Protein AF-A0A183BRP3-F1 (afdb_monomer_lite)

pLDDT: mean 73.92, std 17.87, range [32.41, 95.12]

Organism: Globodera pallida (NCBI:txid36090)

Secondary structure (DSSP, 8-state):
--GGGSHHHHHHHHHHH-TT--EEEEESSGGGPEEEEE-HHHHHHH-HHHHHHHHHHH-HHHHHHSS--THHHHHTTS-HHHHHHHHT-S---SSSHHHHHHHHHHHHHHHHHHTT----HHHHHHHHGGGGGGS-GGGS-HHHIIIIIGGG--S-HHHHHHHHHHHH-GGG--TTTS---S--SPP----HHHHHHHHHHHHH--

Foldseek 3Di:
DPPCVDPVNVVVCCQVVLVPFPDWAFDDDDPPTDIHGDHLVVCLVVDVVSVVVVCVLVCLVVVLVDDDDPVLVVVLPDALVVLQVQLQALDDPGSDLLSVVSSLLSSQCSVCVVVVHHSALVSSLVRNPPSVQSRALLRDDVVCCVVPVVVRNNDDPLQSVQSVCCVVPVPPRPCVRRNHSHDNDHRPPPPPSPVVVVVCCVPPVD

Radius of gyration: 21.31 Å; chains: 1; bounding box: 61×45×55 Å

Sequence (206 aa):
MSKSDSLGGRMKRLLGSGDGADVHFSVGEGDEKEILPAHKLILGTASDVFKAMFRETEQCVHRILQGSLPWRKAFLQIDQKLLCEILDRDQLFVCGEIAIWNAALCWADEKCRQNGEAPSAENRRAMLGMALFKIRFPLMPQKDFSETIVPSGVLTNDQMMSVYLFHSHPNRALPKLYPMQFPTQRRAEAEIEARYQDYMFAHIFS

Structure (mmCIF, N/CA/C/O backbone):
data_AF-A0A183BRP3-F1
#
_entry.id   AF-A0A183BRP3-F1
#
loop_
_atom_site.group_PDB
_atom_site.id
_atom_site.type_symbol
_atom_site.label_atom_id
_atom_site.label_alt_id
_atom_site.label_comp_id
_atom_site.label_asym_id
_atom_site.label_entity_id
_atom_site.label_seq_id
_atom_site.pdbx_PDB_ins_code
_atom_site.Cartn_x
_atom_site.Cartn_y
_atom_site.Cartn_z
_atom_site.occupancy
_atom_site.B_iso_or_equiv
_atom_site.auth_seq_id
_atom_site.auth_comp_id
_atom_site.auth_asym_id
_atom_site.auth_atom_id
_atom_site.pdbx_PDB_model_num
ATOM 1 N N . MET A 1 1 ? -37.399 29.931 21.197 1.00 48.03 1 MET A N 1
ATOM 2 C CA . MET A 1 1 ? -36.667 28.795 20.591 1.00 48.03 1 MET A CA 1
ATOM 3 C C . MET A 1 1 ? -36.568 27.692 21.626 1.00 48.03 1 MET A C 1
ATOM 5 O O . MET A 1 1 ? -36.178 27.978 22.753 1.00 48.03 1 MET A O 1
ATOM 9 N N . SER A 1 2 ? -36.998 26.476 21.293 1.00 52.78 2 SER A N 1
ATOM 10 C CA . SER A 1 2 ? -36.931 25.345 22.223 1.00 52.78 2 SER A CA 1
ATOM 11 C C . SER A 1 2 ? -35.459 25.021 22.536 1.00 52.78 2 SER A C 1
ATOM 13 O O . SER A 1 2 ? -34.600 25.156 21.663 1.00 52.78 2 SER A O 1
ATOM 15 N N . LYS A 1 3 ? -35.123 24.599 23.768 1.00 51.22 3 LYS A N 1
ATOM 16 C CA . LYS A 1 3 ? -33.735 24.210 24.128 1.00 51.22 3 LYS A CA 1
ATOM 17 C C . LYS A 1 3 ? -33.166 23.134 23.183 1.00 51.22 3 LYS A C 1
ATOM 19 O O . LYS A 1 3 ? -31.950 23.067 23.004 1.00 51.22 3 LYS A O 1
ATOM 24 N N . SER A 1 4 ? -34.037 22.354 22.538 1.00 55.41 4 SER A N 1
ATOM 25 C CA . SER A 1 4 ? -33.718 21.328 21.539 1.00 55.41 4 SER A CA 1
ATOM 26 C C . SER A 1 4 ? -33.194 21.852 20.199 1.00 55.41 4 SER A C 1
ATOM 28 O O . SER A 1 4 ? -32.578 21.063 19.481 1.00 55.41 4 SER A O 1
ATOM 30 N N . ASP A 1 5 ? -33.379 23.134 19.872 1.00 63.59 5 ASP A N 1
ATOM 31 C CA . ASP A 1 5 ? -32.887 23.723 18.616 1.00 63.59 5 ASP A CA 1
ATOM 32 C C . ASP A 1 5 ? -31.507 24.367 18.750 1.00 63.59 5 ASP A C 1
ATOM 34 O O . ASP A 1 5 ? -30.865 24.650 17.738 1.00 63.59 5 ASP A O 1
ATOM 38 N N . SER A 1 6 ? -31.037 24.569 19.985 1.00 81.69 6 SER A N 1
ATOM 39 C CA . SER A 1 6 ? -29.714 25.128 20.261 1.00 81.69 6 SER A CA 1
ATOM 40 C C . SER A 1 6 ? -28.596 24.179 19.822 1.00 81.69 6 SER A C 1
ATOM 42 O O . SER A 1 6 ? -28.736 22.956 19.904 1.00 81.69 6 SER A O 1
ATOM 44 N N . LEU A 1 7 ? -27.455 24.738 19.405 1.00 74.88 7 LEU A N 1
ATOM 45 C CA . LEU A 1 7 ? -26.269 23.954 19.047 1.00 74.88 7 LEU A CA 1
ATOM 46 C C . LEU A 1 7 ? -25.842 23.025 20.194 1.00 74.88 7 LEU A C 1
ATOM 48 O O . LEU A 1 7 ? -25.559 21.858 19.955 1.00 74.88 7 LEU A O 1
ATOM 52 N N . GLY A 1 8 ? -25.889 23.505 21.442 1.00 75.56 8 GLY A N 1
ATOM 53 C CA . GLY A 1 8 ? -25.598 22.689 22.625 1.00 75.56 8 GLY A CA 1
ATOM 54 C C . GLY A 1 8 ? -26.582 21.529 22.816 1.00 75.56 8 GLY A C 1
ATOM 55 O O . GLY A 1 8 ? -26.172 20.417 23.137 1.00 75.56 8 GLY A O 1
ATOM 56 N N . GLY A 1 9 ? -27.874 21.748 22.548 1.00 75.44 9 GLY A N 1
ATOM 57 C CA . GLY A 1 9 ? -28.890 20.691 22.581 1.00 75.44 9 GLY A CA 1
ATOM 58 C C . GLY A 1 9 ? -28.688 19.634 21.491 1.00 75.44 9 GLY A C 1
ATOM 59 O O . GLY A 1 9 ? -28.865 18.443 21.747 1.00 75.44 9 GLY A O 1
ATOM 60 N N . ARG A 1 10 ? -28.265 20.055 20.292 1.00 79.12 10 ARG A N 1
ATOM 61 C CA . ARG A 1 10 ? -27.908 19.146 19.190 1.00 79.12 10 ARG A CA 1
ATOM 62 C C . ARG A 1 10 ? -26.626 18.369 19.496 1.00 79.12 10 ARG A C 1
ATOM 64 O O . ARG A 1 10 ? -26.614 17.159 19.308 1.00 79.12 10 ARG A O 1
ATOM 71 N N . MET A 1 11 ? -25.608 19.032 20.046 1.00 74.25 11 MET A N 1
ATOM 72 C CA . MET A 1 11 ? -24.342 18.410 20.444 1.00 74.25 11 MET A CA 1
ATOM 73 C C . MET A 1 11 ? -24.550 17.344 21.524 1.00 74.25 11 MET A C 1
ATOM 75 O O . MET A 1 11 ? -24.036 16.239 21.409 1.00 74.25 11 MET A O 1
ATOM 79 N N . LYS A 1 12 ? -25.384 17.623 22.533 1.00 78.75 12 LYS A N 1
ATOM 80 C CA . LYS A 1 12 ? -25.719 16.640 23.573 1.00 78.75 12 LYS A CA 1
ATOM 81 C C . LYS A 1 12 ? -26.421 15.400 23.007 1.00 78.75 12 LYS A C 1
ATOM 83 O O . LYS A 1 12 ? -26.153 14.296 23.467 1.00 78.75 12 LYS A O 1
ATOM 88 N N . ARG A 1 13 ? -27.303 15.564 22.011 1.00 79.81 13 ARG A N 1
ATOM 89 C CA . ARG A 1 13 ? -27.925 14.423 21.317 1.00 79.81 13 ARG A CA 1
ATOM 90 C C . ARG A 1 13 ? -26.908 13.624 20.509 1.00 79.81 13 ARG A C 1
ATOM 92 O O . ARG A 1 13 ? -26.940 12.404 20.572 1.00 79.81 13 ARG A O 1
ATOM 99 N N . LEU A 1 14 ? -26.018 14.298 19.788 1.00 75.94 14 LEU A N 1
ATOM 100 C CA . LEU A 1 14 ? -24.979 13.651 18.987 1.00 75.94 14 LEU A CA 1
ATOM 101 C C . LEU A 1 14 ? -24.033 12.818 19.872 1.00 75.94 14 LEU A C 1
ATOM 103 O O . LEU A 1 14 ? -23.807 11.650 19.583 1.00 75.94 14 LEU A O 1
ATOM 107 N N . LEU A 1 15 ? -23.596 13.366 21.011 1.00 75.88 15 LEU A N 1
ATOM 108 C CA . LEU A 1 15 ? -22.755 12.648 21.978 1.00 75.88 15 LEU A CA 1
ATOM 109 C C . LEU A 1 15 ? -23.488 11.495 22.683 1.00 75.88 15 LEU A C 1
ATOM 111 O O . LEU A 1 15 ? -22.882 10.469 22.954 1.00 75.88 15 LEU A O 1
ATOM 115 N N . GLY A 1 16 ? -24.781 11.646 22.987 1.00 73.94 16 GLY A N 1
ATOM 116 C CA . GLY A 1 16 ? -25.552 10.616 23.695 1.00 73.94 16 GLY A CA 1
ATOM 117 C C . GLY A 1 16 ? -26.126 9.505 22.809 1.00 73.94 16 GLY A C 1
ATOM 118 O O . GLY A 1 16 ? -26.464 8.447 23.322 1.00 73.94 16 GLY A O 1
ATOM 119 N N . SER A 1 17 ? -26.279 9.742 21.503 1.00 79.31 17 SER A N 1
ATOM 120 C CA . SER A 1 17 ? -26.816 8.748 20.555 1.00 79.31 17 SER A CA 1
ATOM 121 C C . SER A 1 17 ? -25.736 7.925 19.857 1.00 79.31 17 SER A C 1
ATOM 123 O O . SER A 1 17 ? -26.053 6.873 19.312 1.00 79.31 17 SER A O 1
ATOM 125 N N . GLY A 1 18 ? -24.486 8.403 19.845 1.00 74.25 18 GLY A N 1
ATOM 126 C CA . GLY A 1 18 ? -23.393 7.775 19.099 1.00 74.25 18 GLY A CA 1
ATOM 127 C C . GLY A 1 18 ? -23.503 7.933 17.577 1.00 74.25 18 GLY A C 1
ATOM 128 O O . GLY A 1 18 ? -22.705 7.354 16.846 1.00 74.25 18 GLY A O 1
ATOM 129 N N . ASP A 1 19 ? -24.463 8.716 17.076 1.00 77.00 19 ASP A N 1
ATOM 130 C CA . ASP A 1 19 ? -24.655 8.916 15.640 1.00 77.00 19 ASP A CA 1
ATOM 131 C C . ASP A 1 19 ? -23.446 9.643 15.023 1.00 77.00 19 ASP A C 1
ATOM 133 O O . ASP A 1 19 ? -23.006 10.687 15.515 1.00 77.00 19 ASP A O 1
ATOM 137 N N . GLY A 1 20 ? -22.868 9.060 13.971 1.00 72.19 20 GLY A N 1
ATOM 138 C CA . GLY A 1 20 ? -21.631 9.534 13.342 1.00 72.19 20 GLY A CA 1
ATOM 139 C C . GLY A 1 20 ? -20.346 9.317 14.155 1.00 72.19 20 GLY A C 1
ATOM 140 O O . GLY A 1 20 ? -19.336 9.941 13.828 1.00 72.19 20 GLY A O 1
ATOM 141 N N . ALA A 1 21 ? -20.366 8.483 15.203 1.00 79.56 21 ALA A N 1
ATOM 142 C CA . ALA A 1 21 ? -19.164 8.124 15.955 1.00 79.56 21 ALA A CA 1
ATOM 143 C C . ALA A 1 21 ? -18.158 7.365 15.072 1.00 79.56 21 ALA A C 1
ATOM 145 O O . ALA A 1 21 ? -18.505 6.427 14.355 1.00 79.56 21 ALA A O 1
ATOM 146 N N . ASP A 1 22 ? -16.896 7.773 15.140 1.00 75.50 22 ASP A N 1
ATOM 147 C CA . ASP A 1 22 ? -15.772 7.243 14.359 1.00 75.50 22 ASP A CA 1
ATOM 148 C C . ASP A 1 22 ? -14.674 6.628 15.252 1.00 75.50 22 ASP A C 1
ATOM 150 O O . ASP A 1 22 ? -13.627 6.194 14.757 1.00 75.50 22 ASP A O 1
ATOM 154 N N . VAL A 1 23 ? -14.918 6.579 16.567 1.00 74.75 23 VAL A N 1
ATOM 155 C CA . VAL A 1 23 ? -14.095 5.915 17.586 1.00 74.75 23 VAL A CA 1
ATOM 156 C C . VAL A 1 23 ? -14.980 5.379 18.718 1.00 74.75 23 VAL A C 1
ATOM 158 O O . VAL A 1 23 ? -16.018 5.963 19.029 1.00 74.75 23 VAL A O 1
ATOM 161 N N . HIS A 1 24 ? -14.574 4.266 19.331 1.00 79.69 24 HIS A N 1
ATOM 162 C CA . HIS A 1 24 ? -15.267 3.645 20.460 1.00 79.69 24 HIS A CA 1
ATOM 163 C C . HIS A 1 24 ? -14.258 3.352 21.571 1.00 79.69 24 HIS A C 1
ATOM 165 O O . HIS A 1 24 ? -13.210 2.773 21.312 1.00 79.69 24 HIS A O 1
ATOM 171 N N . PHE A 1 25 ? -14.554 3.748 22.805 1.00 76.06 25 PHE A N 1
ATOM 172 C CA . PHE A 1 25 ? -13.709 3.434 23.956 1.00 76.06 25 PHE A CA 1
ATOM 173 C C . PHE A 1 25 ? -14.280 2.238 24.697 1.00 76.06 25 PHE A C 1
ATOM 175 O O . PHE A 1 25 ? -15.463 2.233 25.015 1.00 76.06 25 PHE A O 1
ATOM 182 N N . SER A 1 26 ? -13.441 1.254 24.999 1.00 75.00 26 SER A N 1
ATOM 183 C CA . SER A 1 26 ? -13.800 0.192 25.937 1.00 75.00 26 SER A CA 1
ATOM 184 C C . SER A 1 26 ? -13.398 0.646 27.336 1.00 75.00 26 SER A C 1
ATOM 186 O O . SER A 1 26 ? -12.242 1.000 27.557 1.00 75.00 26 SER A O 1
ATOM 188 N N . VAL A 1 27 ? -14.344 0.688 28.265 1.00 75.31 27 VAL A N 1
ATOM 189 C CA . VAL A 1 27 ? -14.141 1.166 29.636 1.00 75.31 27 VAL A CA 1
ATOM 190 C C . VAL A 1 27 ? -14.554 0.070 30.606 1.00 75.31 27 VAL A C 1
ATOM 192 O O . VAL A 1 27 ? -15.648 -0.465 30.488 1.00 75.31 27 VAL A O 1
ATOM 195 N N . GLY A 1 28 ? -13.688 -0.260 31.561 1.00 75.69 28 GLY A N 1
ATOM 196 C CA . GLY A 1 28 ? -13.901 -1.361 32.505 1.00 75.69 28 GLY A CA 1
ATOM 197 C C . GLY A 1 28 ? -13.005 -2.567 32.218 1.00 75.69 28 GLY A C 1
ATOM 198 O O . GLY A 1 28 ? -12.260 -2.601 31.236 1.00 75.69 28 GLY A O 1
ATOM 199 N N . GLU A 1 29 ? -13.061 -3.563 33.098 1.00 73.75 29 GLU A N 1
ATOM 200 C CA . GLU A 1 29 ? -12.190 -4.740 33.065 1.00 73.75 29 GLU A CA 1
ATOM 201 C C . GLU A 1 29 ? -13.021 -6.033 33.088 1.00 73.75 29 GLU A C 1
ATOM 203 O O . GLU A 1 29 ? -14.108 -6.082 33.660 1.00 73.75 29 GLU A O 1
ATOM 208 N N . GLY A 1 30 ? -12.524 -7.087 32.432 1.00 72.06 30 GLY A N 1
ATOM 209 C CA . GLY A 1 30 ? -13.220 -8.375 32.352 1.00 72.06 30 GLY A CA 1
ATOM 210 C C . GLY A 1 30 ? -14.598 -8.285 31.684 1.00 72.06 30 GLY A C 1
ATOM 211 O O . GLY A 1 30 ? -14.739 -7.686 30.617 1.00 72.06 30 GLY A O 1
ATOM 212 N N . ASP A 1 31 ? -15.599 -8.895 32.319 1.00 75.00 31 ASP A N 1
ATOM 213 C CA . ASP A 1 31 ? -16.979 -8.970 31.821 1.00 75.00 31 ASP A CA 1
ATOM 214 C C . ASP A 1 31 ? -17.777 -7.663 32.029 1.00 75.00 31 ASP A C 1
ATOM 216 O O . ASP A 1 31 ? -18.895 -7.541 31.533 1.00 75.00 31 ASP A O 1
ATOM 220 N N . GLU A 1 32 ? -17.210 -6.663 32.718 1.00 78.69 32 GLU A N 1
ATOM 221 C CA . GLU A 1 32 ? -17.839 -5.354 32.978 1.00 78.69 32 GLU A CA 1
ATOM 222 C C . GLU A 1 32 ? -17.421 -4.269 31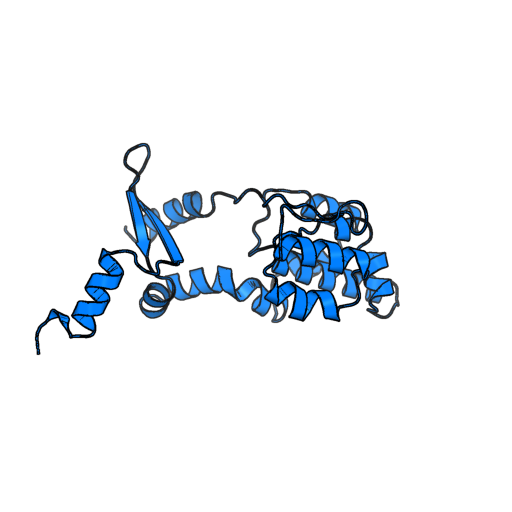.966 1.00 78.69 32 GLU A C 1
ATOM 224 O O . GLU A 1 32 ? -17.576 -3.074 32.217 1.00 78.69 32 GLU A O 1
ATOM 229 N N . LYS A 1 33 ? -16.878 -4.660 30.806 1.00 74.00 33 LYS A N 1
ATOM 230 C CA . LYS A 1 33 ? -16.489 -3.712 29.753 1.00 74.00 33 LYS A CA 1
ATOM 231 C C . LYS A 1 33 ? -17.704 -3.048 29.101 1.00 74.00 33 LYS A C 1
ATOM 233 O O . LYS A 1 33 ? -18.524 -3.704 28.462 1.00 74.00 33 LYS A O 1
ATOM 238 N N . GLU A 1 34 ? -17.755 -1.725 29.177 1.00 81.88 34 GLU A N 1
ATOM 239 C CA . GLU A 1 34 ? -18.704 -0.866 28.474 1.00 81.88 34 GLU A CA 1
ATOM 240 C C . GLU A 1 34 ? -18.052 -0.243 27.231 1.00 81.88 34 GLU A C 1
ATOM 242 O O . GLU A 1 34 ? -16.897 0.178 27.267 1.00 81.88 34 GLU A O 1
ATOM 247 N N . ILE A 1 35 ? -18.793 -0.161 26.121 1.00 76.50 35 ILE A N 1
ATOM 248 C CA . ILE A 1 35 ? -18.334 0.493 24.890 1.00 76.50 35 ILE A CA 1
ATOM 249 C C . ILE A 1 35 ? -18.974 1.877 24.785 1.00 76.50 35 ILE A C 1
ATOM 251 O O . ILE A 1 35 ? -20.189 2.003 24.635 1.00 76.50 35 ILE A O 1
ATOM 255 N N . LEU A 1 36 ? -18.144 2.916 24.798 1.00 79.62 36 LEU A N 1
ATOM 256 C CA . LEU A 1 36 ? -18.554 4.310 24.697 1.00 79.62 36 LEU A CA 1
ATOM 257 C C . LEU A 1 36 ? -18.260 4.858 23.291 1.00 79.62 36 LEU A C 1
ATOM 259 O O . LEU A 1 36 ? -17.088 5.052 22.949 1.00 79.62 36 LEU A O 1
ATOM 263 N N . PRO A 1 37 ? -19.282 5.132 22.461 1.00 78.44 37 PRO A N 1
ATOM 264 C CA . PRO A 1 37 ? -19.088 5.765 21.161 1.00 78.44 37 PRO A CA 1
ATOM 265 C C . PRO A 1 37 ? -18.680 7.235 21.323 1.00 78.44 37 PRO A C 1
ATOM 267 O O . PRO A 1 37 ? -19.212 7.953 22.172 1.00 78.44 37 PRO A O 1
ATOM 270 N N . ALA A 1 38 ? -17.753 7.708 20.488 1.00 82.06 38 ALA A N 1
ATOM 271 C CA . ALA A 1 38 ? -17.303 9.096 20.491 1.00 82.06 38 ALA A CA 1
ATOM 272 C C . ALA A 1 38 ? -16.842 9.577 19.103 1.00 82.06 38 ALA A C 1
ATOM 274 O O . ALA A 1 38 ? -16.772 8.817 18.137 1.00 82.06 38 ALA A O 1
ATOM 275 N N . HIS A 1 39 ? -16.524 10.872 19.009 1.00 86.00 39 HIS A N 1
ATOM 276 C CA . HIS A 1 39 ? -16.212 11.553 17.751 1.00 86.00 39 HIS A CA 1
ATOM 277 C C . HIS A 1 39 ? -14.816 12.177 17.814 1.00 86.00 39 HIS A C 1
ATOM 279 O O . HIS A 1 39 ? -14.589 13.129 18.572 1.00 86.00 39 HIS A O 1
ATOM 285 N N . LYS A 1 40 ? -13.882 11.691 16.992 1.00 79.56 40 LYS A N 1
ATOM 286 C CA . LYS A 1 40 ? -12.479 12.141 16.942 1.00 79.56 40 LYS A CA 1
ATOM 287 C C . LYS A 1 40 ? -12.365 13.642 16.727 1.00 79.56 40 LYS A C 1
ATOM 289 O O . LYS A 1 40 ? -11.533 14.286 17.363 1.00 79.56 40 LYS A O 1
ATOM 294 N N . LEU A 1 41 ? -13.225 14.213 15.877 1.00 76.62 41 LEU A N 1
ATOM 295 C CA . LEU A 1 41 ? -13.265 15.656 15.629 1.00 76.62 41 LEU A CA 1
ATOM 296 C C . LEU A 1 41 ? -13.544 16.437 16.919 1.00 76.62 41 LEU A C 1
ATOM 298 O O . LEU A 1 41 ? -12.832 17.389 17.228 1.00 76.62 41 LEU A O 1
ATOM 302 N N . ILE A 1 42 ? -14.544 16.015 17.695 1.00 81.06 42 ILE A N 1
ATOM 303 C CA . ILE A 1 42 ? -14.935 16.693 18.935 1.00 81.06 42 ILE A CA 1
ATOM 304 C C . ILE A 1 42 ? -13.823 16.547 19.976 1.00 81.06 42 ILE A C 1
ATOM 306 O O . ILE A 1 42 ? -13.356 17.544 20.527 1.00 81.06 42 ILE A O 1
ATOM 310 N N . LEU A 1 43 ? -13.337 15.325 20.186 1.00 78.69 43 LEU A N 1
ATOM 311 C CA . LEU A 1 43 ? -12.276 15.032 21.150 1.00 78.69 43 LEU A CA 1
ATOM 312 C C . LEU A 1 43 ? -10.968 15.760 20.821 1.00 78.69 43 LEU A C 1
ATOM 314 O O . LEU A 1 43 ? -10.357 16.356 21.703 1.00 78.69 43 LEU A O 1
ATOM 318 N N . GLY A 1 44 ? -10.570 15.778 19.549 1.00 75.12 44 GLY A N 1
ATOM 319 C CA . GLY A 1 44 ? -9.381 16.489 19.088 1.00 75.12 44 GLY A CA 1
ATOM 320 C C . GLY A 1 44 ? -9.514 18.013 19.150 1.00 75.12 44 GLY A C 1
ATOM 321 O O . GLY A 1 44 ? -8.511 18.707 19.288 1.00 75.12 44 GLY A O 1
ATOM 322 N N . THR A 1 45 ? -10.728 18.567 19.074 1.00 73.31 45 THR A N 1
ATOM 323 C CA . THR A 1 45 ? -10.936 20.002 19.344 1.00 73.31 45 THR A CA 1
ATOM 324 C C . THR A 1 45 ? -10.917 20.336 20.833 1.00 73.31 45 THR A C 1
ATOM 326 O O . THR A 1 45 ? -10.519 21.441 21.191 1.00 73.31 45 THR A O 1
ATOM 329 N N . ALA A 1 46 ? -11.327 19.398 21.690 1.00 77.00 46 ALA A N 1
ATOM 330 C CA . ALA A 1 46 ? -11.431 19.601 23.132 1.00 77.00 46 ALA A CA 1
ATOM 331 C C . ALA A 1 46 ? -10.137 19.279 23.901 1.00 77.00 46 ALA A C 1
ATOM 333 O O . ALA A 1 46 ? -9.977 19.730 25.031 1.00 77.00 46 ALA A O 1
ATOM 334 N N . SER A 1 47 ? -9.224 18.497 23.318 1.00 75.69 47 SER A N 1
ATOM 335 C CA . SER A 1 47 ? -8.003 18.035 23.982 1.00 75.69 47 SER A CA 1
ATOM 336 C C . SER A 1 47 ? -6.850 17.894 22.998 1.00 75.69 47 SER A C 1
ATOM 338 O O . SER A 1 47 ? -6.938 17.142 22.027 1.00 75.69 47 SER A O 1
ATOM 340 N N . ASP A 1 48 ? -5.728 18.555 23.288 1.00 64.56 48 ASP A N 1
ATOM 341 C CA . ASP A 1 48 ? -4.511 18.435 22.481 1.00 64.56 48 ASP A CA 1
ATOM 342 C C . ASP A 1 48 ? -3.886 17.031 22.551 1.00 64.56 48 ASP A C 1
ATOM 344 O O . ASP A 1 48 ? -3.221 16.615 21.603 1.00 64.56 48 ASP A O 1
ATOM 348 N N . VAL A 1 49 ? -4.158 16.261 23.613 1.00 68.06 49 VAL A N 1
ATOM 349 C CA . VAL A 1 49 ? -3.746 14.851 23.721 1.00 68.06 49 VAL A CA 1
ATOM 350 C C . VAL A 1 49 ? -4.505 14.002 22.705 1.00 68.06 49 VAL A C 1
ATOM 352 O O . VAL A 1 49 ? -3.888 13.304 21.904 1.00 68.06 49 VAL A O 1
ATOM 355 N N . PHE A 1 50 ? -5.836 14.117 22.668 1.00 68.50 50 PHE A N 1
ATOM 356 C CA . PHE A 1 50 ? -6.652 13.416 21.672 1.00 68.50 50 PHE A CA 1
ATOM 357 C C . PHE A 1 50 ? -6.368 13.918 20.258 1.00 68.50 50 PHE A C 1
ATOM 359 O O . PHE A 1 50 ? -6.303 13.136 19.312 1.00 68.50 50 PHE A O 1
ATOM 366 N N . LYS A 1 51 ? -6.120 15.218 20.104 1.00 65.06 51 LYS A N 1
ATOM 367 C CA . LYS A 1 51 ? -5.693 15.808 18.840 1.00 65.06 51 LYS A CA 1
ATOM 368 C C . LYS A 1 51 ? -4.393 15.190 18.354 1.00 65.06 51 LYS A C 1
ATOM 370 O O . LYS A 1 51 ? -4.318 14.853 17.182 1.00 65.06 51 LYS A O 1
ATOM 375 N N . ALA A 1 52 ? -3.387 15.043 19.216 1.00 63.03 52 ALA A N 1
ATOM 376 C CA . ALA A 1 52 ? -2.134 14.379 18.875 1.00 63.03 52 ALA A CA 1
ATOM 377 C C . ALA A 1 52 ? -2.373 12.898 18.555 1.00 63.03 52 ALA A C 1
ATOM 379 O O . ALA A 1 52 ? -1.992 12.463 17.478 1.00 63.03 52 ALA A O 1
ATOM 380 N N . MET A 1 53 ? -3.091 12.167 19.410 1.00 64.81 53 MET A N 1
ATOM 381 C CA . MET A 1 53 ? -3.423 10.744 19.249 1.00 64.81 53 MET A CA 1
ATOM 382 C C . MET A 1 53 ? -4.117 10.432 17.912 1.00 64.81 53 MET A C 1
ATOM 384 O O . MET A 1 53 ? -3.697 9.535 17.180 1.00 64.81 53 MET A O 1
ATOM 388 N N . PHE A 1 54 ? -5.152 11.197 17.555 1.00 69.62 54 PHE A N 1
ATOM 389 C CA . PHE A 1 54 ? -5.876 11.015 16.291 1.00 69.62 54 PHE A CA 1
ATOM 390 C C . PHE A 1 54 ? -5.106 11.568 15.093 1.00 69.62 54 PHE A C 1
ATOM 392 O O . PHE A 1 54 ? -5.214 11.052 13.982 1.00 69.62 54 PHE A O 1
ATOM 399 N N . ARG A 1 55 ? -4.242 12.565 15.309 1.00 58.75 55 ARG A N 1
ATOM 400 C CA . ARG A 1 55 ? -3.258 12.962 14.299 1.00 58.75 55 ARG A CA 1
ATOM 401 C C . ARG A 1 55 ? -2.234 11.868 14.059 1.00 58.75 55 ARG A C 1
ATOM 403 O O . ARG A 1 55 ? -1.813 11.719 12.923 1.00 58.75 55 ARG A O 1
ATOM 410 N N . GLU A 1 56 ? -1.842 11.081 15.055 1.00 49.44 56 GLU A N 1
ATOM 411 C CA . GLU A 1 56 ? -0.852 10.024 14.848 1.00 49.44 56 GLU A CA 1
ATOM 412 C C . GLU A 1 56 ? -1.369 8.909 13.942 1.00 49.44 56 GLU A C 1
ATOM 414 O O . GLU A 1 56 ? -0.597 8.370 13.151 1.00 49.44 56 GLU A O 1
ATOM 419 N N . THR A 1 57 ? -2.673 8.640 14.005 1.00 44.44 57 THR A N 1
ATOM 420 C CA . THR A 1 57 ? -3.373 7.669 13.157 1.00 44.44 57 THR A CA 1
ATOM 421 C C . THR A 1 57 ? -3.673 8.211 11.756 1.00 44.44 57 THR A C 1
ATOM 423 O O . THR A 1 57 ? -3.628 7.440 10.800 1.00 44.44 57 THR A O 1
ATOM 426 N N . GLU A 1 58 ? -3.884 9.523 11.591 1.00 41.09 58 GLU A N 1
ATOM 427 C CA . GLU A 1 58 ? -4.139 10.136 10.272 1.00 41.09 58 GLU A CA 1
ATOM 428 C C . GLU A 1 58 ? -2.895 10.729 9.578 1.00 41.09 58 GLU A C 1
ATOM 430 O O . GLU A 1 58 ? -2.907 10.985 8.375 1.00 41.09 58 GLU A O 1
ATOM 435 N N . GLN A 1 59 ? -1.777 10.918 10.286 1.00 42.62 59 GLN A N 1
ATOM 436 C CA . GLN A 1 59 ? -0.560 11.566 9.761 1.00 42.62 59 GLN A CA 1
ATOM 437 C C . GLN A 1 59 ? 0.603 10.603 9.523 1.00 42.62 59 GLN A C 1
ATOM 439 O O . GLN A 1 59 ? 1.754 11.043 9.428 1.00 42.62 59 GLN A O 1
ATOM 444 N N . CYS A 1 60 ? 0.335 9.307 9.347 1.00 43.28 60 CYS A N 1
ATOM 445 C CA . CYS A 1 60 ? 1.354 8.395 8.819 1.00 43.28 60 CYS A CA 1
ATOM 446 C C . CYS A 1 60 ? 1.889 8.899 7.457 1.00 43.28 60 CYS A C 1
ATOM 448 O O . CYS A 1 60 ? 3.092 8.861 7.216 1.00 43.28 60 CYS A O 1
ATOM 450 N N . VAL A 1 61 ? 1.041 9.481 6.599 1.00 38.28 61 VAL A N 1
ATOM 451 C CA . VAL A 1 61 ? 1.456 9.965 5.266 1.00 38.28 61 VAL A CA 1
ATOM 452 C C . VAL A 1 61 ? 2.282 11.261 5.342 1.00 38.28 61 VAL A C 1
ATOM 454 O O . VAL A 1 61 ? 3.279 11.404 4.635 1.00 38.28 61 VAL A O 1
ATOM 457 N N . HIS A 1 62 ? 1.943 12.183 6.251 1.00 32.41 62 HIS A N 1
ATOM 458 C CA . HIS A 1 62 ? 2.645 13.468 6.381 1.00 32.41 62 HIS A CA 1
ATOM 459 C C . HIS A 1 62 ? 4.005 13.334 7.094 1.00 32.41 62 HIS A C 1
ATOM 461 O O . HIS A 1 62 ? 4.962 14.012 6.721 1.00 32.41 62 HIS A O 1
ATOM 467 N N . ARG A 1 63 ? 4.142 12.419 8.070 1.00 34.81 63 ARG A N 1
ATOM 468 C CA . ARG A 1 63 ? 5.411 12.192 8.797 1.00 34.81 63 ARG A CA 1
ATOM 469 C C . ARG A 1 63 ? 6.400 11.276 8.065 1.00 34.81 63 ARG A C 1
ATOM 471 O O . ARG A 1 63 ? 7.604 11.428 8.255 1.00 34.81 63 ARG A O 1
ATOM 478 N N . ILE A 1 64 ? 5.947 10.388 7.171 1.00 40.03 64 ILE A N 1
ATOM 479 C CA . ILE A 1 64 ? 6.864 9.642 6.282 1.00 40.03 64 ILE A CA 1
ATOM 480 C C . ILE A 1 64 ? 7.593 10.605 5.328 1.00 40.03 64 ILE A C 1
ATOM 482 O O . ILE A 1 64 ? 8.777 10.402 5.036 1.00 40.03 64 ILE A O 1
ATOM 486 N N . LEU A 1 65 ? 6.921 11.675 4.888 1.00 37.78 65 LEU A N 1
ATOM 487 C CA . LEU A 1 65 ? 7.472 12.661 3.953 1.00 37.78 65 LEU A CA 1
ATOM 488 C C . LEU A 1 65 ? 8.186 13.836 4.641 1.00 37.78 65 LEU A C 1
ATOM 490 O O . LEU A 1 65 ? 9.161 14.343 4.090 1.00 37.78 65 LEU A O 1
ATOM 494 N N . GLN A 1 66 ? 7.786 14.229 5.855 1.00 35.66 66 GLN A N 1
ATOM 495 C CA . GLN A 1 66 ? 8.436 15.310 6.602 1.00 35.66 66 GLN A CA 1
ATOM 496 C C . GLN A 1 66 ? 9.182 14.792 7.837 1.00 35.66 66 GLN A C 1
ATOM 498 O O . GLN A 1 66 ? 8.660 14.808 8.941 1.00 35.66 66 GLN A O 1
ATOM 503 N N . GLY A 1 67 ? 10.430 14.365 7.618 1.00 40.88 67 GLY A N 1
ATOM 504 C CA . GLY A 1 67 ? 11.547 14.558 8.550 1.00 40.88 67 GLY A CA 1
ATOM 505 C C . GLY A 1 67 ? 11.483 13.918 9.948 1.00 40.88 67 GLY A C 1
ATOM 506 O O . GLY A 1 67 ? 10.741 14.343 10.819 1.00 40.88 67 GLY A O 1
ATOM 507 N N . SER A 1 68 ? 12.460 13.043 10.213 1.00 39.12 68 SER A N 1
ATOM 508 C CA . SER A 1 68 ? 12.960 12.676 11.552 1.00 39.12 68 SER A CA 1
ATOM 509 C C . SER A 1 68 ? 12.235 11.558 12.313 1.00 39.12 68 SER A C 1
ATOM 511 O O . SER A 1 68 ? 11.629 11.777 13.357 1.00 39.12 68 SER A O 1
ATOM 513 N N . LEU A 1 69 ? 12.465 10.313 11.884 1.00 40.41 69 LEU A N 1
ATOM 514 C CA . LEU A 1 69 ? 12.556 9.184 12.816 1.00 40.41 69 LEU A CA 1
ATOM 515 C C . LEU A 1 69 ? 13.877 8.415 12.577 1.00 40.41 69 LEU A C 1
ATOM 517 O O . LEU A 1 69 ? 14.220 8.167 11.415 1.00 40.41 69 LEU A O 1
ATOM 521 N N . PRO A 1 70 ? 14.617 8.009 13.635 1.00 36.72 70 PRO A N 1
ATOM 522 C CA . PRO A 1 70 ? 15.886 7.262 13.542 1.00 36.72 70 PRO A CA 1
ATOM 523 C C . PRO A 1 70 ? 15.795 5.972 12.714 1.00 36.72 70 PRO A C 1
ATOM 525 O O . PRO A 1 70 ? 16.770 5.542 12.097 1.00 36.72 70 PRO A O 1
ATOM 528 N N . TRP A 1 71 ? 14.594 5.397 12.641 1.00 43.22 71 TRP A N 1
ATOM 529 C CA . TRP A 1 71 ? 14.282 4.193 11.880 1.00 43.22 71 TRP A CA 1
ATOM 530 C C . TRP A 1 71 ? 14.503 4.345 10.373 1.00 43.22 71 TRP A C 1
ATOM 532 O O . TRP A 1 71 ? 14.769 3.345 9.719 1.00 43.22 71 TRP A O 1
ATOM 542 N N . ARG A 1 72 ? 14.485 5.570 9.813 1.00 53.91 72 ARG A N 1
ATOM 543 C CA . ARG A 1 72 ? 14.680 5.791 8.367 1.00 53.91 72 ARG A CA 1
ATOM 544 C C . ARG A 1 72 ? 16.035 5.253 7.903 1.00 53.91 72 ARG A C 1
ATOM 546 O O . ARG A 1 72 ? 16.090 4.476 6.967 1.00 53.91 72 ARG A O 1
ATOM 553 N N . LYS A 1 73 ? 17.137 5.600 8.574 1.00 55.06 73 LYS A N 1
ATOM 554 C CA . LYS A 1 73 ? 18.480 5.188 8.119 1.00 55.06 73 LYS A CA 1
ATOM 555 C C . LYS A 1 73 ? 18.758 3.701 8.333 1.00 55.06 73 LYS A C 1
ATOM 557 O O . LYS A 1 73 ? 19.461 3.106 7.523 1.00 55.06 73 LYS A O 1
ATOM 562 N N . ALA A 1 74 ? 18.229 3.121 9.409 1.00 59.00 74 ALA A N 1
ATOM 563 C CA . ALA A 1 74 ? 18.376 1.696 9.687 1.00 59.00 74 ALA A CA 1
ATOM 564 C C . ALA A 1 74 ? 17.525 0.852 8.725 1.00 59.00 74 ALA A C 1
ATOM 566 O O . ALA A 1 74 ? 18.021 -0.111 8.151 1.00 59.00 74 ALA A O 1
ATOM 567 N N . PHE A 1 75 ? 16.278 1.265 8.474 1.00 66.94 75 PHE A N 1
ATOM 568 C CA . PHE A 1 75 ? 15.378 0.594 7.537 1.00 66.94 75 PHE A CA 1
ATOM 569 C C . PHE A 1 75 ? 15.905 0.640 6.101 1.00 66.94 75 PHE A C 1
ATOM 571 O O . PHE A 1 75 ? 15.866 -0.361 5.406 1.00 66.94 75 PHE A O 1
ATOM 578 N N . LEU A 1 76 ? 16.475 1.762 5.657 1.00 67.94 76 LEU A N 1
ATOM 579 C CA . LEU A 1 76 ? 17.042 1.883 4.307 1.00 67.94 76 LEU A CA 1
ATOM 580 C C . LEU A 1 76 ? 18.257 0.969 4.049 1.00 67.94 76 LEU A C 1
ATOM 582 O O . LEU A 1 76 ? 18.617 0.720 2.897 1.00 67.94 76 LEU A O 1
ATOM 586 N N . GLN A 1 77 ? 18.894 0.459 5.104 1.00 74.50 77 GLN A N 1
ATOM 587 C CA . GLN A 1 77 ? 20.040 -0.441 4.985 1.00 74.50 77 GLN A CA 1
ATOM 588 C C . GLN A 1 77 ? 19.651 -1.918 4.910 1.00 74.50 77 GLN A C 1
ATOM 590 O O . GLN A 1 77 ? 20.476 -2.719 4.477 1.00 74.50 77 GLN A O 1
ATOM 595 N N . ILE A 1 78 ? 18.412 -2.284 5.249 1.00 82.31 78 ILE A N 1
ATOM 596 C CA . I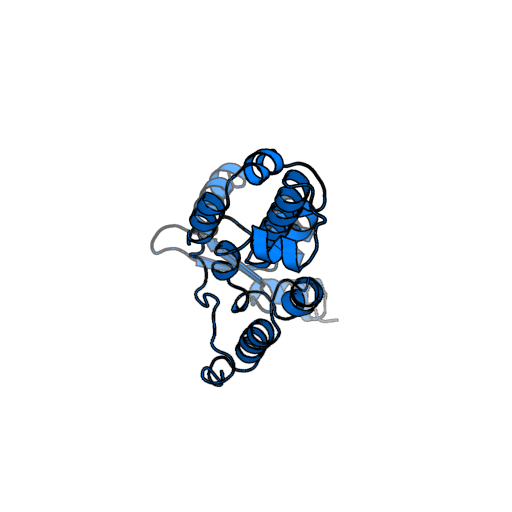LE A 1 78 ? 17.987 -3.688 5.223 1.00 82.31 78 ILE A CA 1
ATOM 597 C C . ILE A 1 78 ? 17.981 -4.251 3.799 1.00 82.31 78 ILE A C 1
ATOM 599 O O . ILE A 1 78 ? 17.810 -3.513 2.820 1.00 82.31 78 ILE A O 1
ATOM 603 N N . ASP A 1 79 ? 18.163 -5.563 3.691 1.00 84.69 79 ASP A N 1
ATOM 604 C CA . ASP A 1 79 ? 18.034 -6.289 2.434 1.00 84.69 79 ASP A CA 1
ATOM 605 C C . ASP A 1 79 ? 16.559 -6.575 2.085 1.00 84.69 79 ASP A C 1
ATOM 607 O O . ASP A 1 79 ? 15.640 -6.405 2.890 1.00 84.69 79 ASP A O 1
ATOM 611 N N . GLN A 1 80 ? 16.317 -6.994 0.841 1.00 88.94 80 GLN A N 1
ATOM 612 C CA . GLN A 1 80 ? 14.967 -7.302 0.357 1.00 88.94 80 GLN A CA 1
ATOM 613 C C . GLN A 1 80 ? 14.332 -8.467 1.133 1.00 88.94 80 GLN A C 1
ATOM 615 O O . GLN A 1 80 ? 13.113 -8.509 1.304 1.00 88.94 80 GLN A O 1
ATOM 620 N N . LYS A 1 81 ? 15.147 -9.413 1.613 1.00 87.31 81 LYS A N 1
ATOM 621 C CA . LYS A 1 81 ? 14.676 -10.579 2.360 1.00 87.31 81 LYS A CA 1
ATOM 622 C C . LYS A 1 81 ? 14.076 -10.156 3.698 1.00 87.31 81 LYS A C 1
ATOM 624 O O . LYS A 1 81 ? 12.943 -10.526 3.994 1.00 87.31 81 LYS A O 1
ATOM 629 N N . LEU A 1 82 ? 14.783 -9.325 4.457 1.00 81.62 82 LEU A N 1
ATOM 630 C CA . LEU A 1 82 ? 14.301 -8.779 5.718 1.00 81.62 82 LEU A CA 1
ATOM 631 C C . LEU A 1 82 ? 13.088 -7.869 5.499 1.00 81.62 82 LEU A C 1
ATOM 633 O O . LEU A 1 82 ? 12.156 -7.900 6.299 1.00 81.62 82 LEU A O 1
ATOM 637 N N . LEU A 1 83 ? 13.041 -7.118 4.391 1.00 85.19 83 LEU A N 1
ATOM 638 C CA . LEU A 1 83 ? 11.831 -6.384 4.011 1.00 85.19 83 LEU A CA 1
ATOM 639 C C . LEU A 1 83 ? 10.632 -7.332 3.829 1.00 85.19 83 LEU A C 1
ATOM 641 O O . LEU A 1 83 ? 9.562 -7.055 4.365 1.00 85.19 83 LEU A O 1
ATOM 645 N N . CYS A 1 84 ? 10.801 -8.461 3.135 1.00 86.12 84 CYS A N 1
ATOM 646 C CA . CYS A 1 84 ? 9.744 -9.470 2.999 1.00 86.12 84 CYS A CA 1
ATOM 647 C C . CYS A 1 84 ? 9.318 -10.035 4.360 1.00 86.12 84 CYS A C 1
ATOM 649 O O . CYS A 1 84 ? 8.125 -10.098 4.640 1.00 86.12 84 CYS A O 1
ATOM 651 N N . GLU A 1 85 ? 10.277 -10.391 5.221 1.00 81.00 85 GLU A N 1
ATOM 652 C CA . GLU A 1 85 ? 10.003 -10.923 6.564 1.00 81.00 85 GLU A CA 1
ATOM 653 C C . GLU A 1 85 ? 9.234 -9.929 7.439 1.00 81.00 85 GLU A C 1
ATOM 655 O O . GLU A 1 85 ? 8.376 -10.332 8.222 1.00 81.00 85 GLU A O 1
ATOM 660 N N . ILE A 1 86 ? 9.516 -8.630 7.313 1.00 81.31 86 ILE A N 1
ATOM 661 C CA . ILE A 1 86 ? 8.758 -7.578 7.996 1.00 81.31 86 ILE A CA 1
ATOM 662 C C . ILE A 1 86 ? 7.336 -7.522 7.435 1.00 81.31 86 ILE A C 1
ATOM 664 O O . ILE A 1 86 ? 6.381 -7.573 8.207 1.00 81.31 86 ILE A O 1
ATOM 668 N N . LEU A 1 87 ? 7.183 -7.456 6.109 1.00 85.06 87 LEU A N 1
ATOM 669 C CA . LEU A 1 87 ? 5.880 -7.355 5.443 1.00 85.06 87 LEU A CA 1
ATOM 670 C C . LEU A 1 87 ? 5.002 -8.601 5.603 1.00 85.06 87 LEU A C 1
ATOM 672 O O . LEU A 1 87 ? 3.785 -8.495 5.445 1.00 85.06 87 LEU A O 1
ATOM 676 N N . ASP A 1 88 ? 5.579 -9.750 5.937 1.00 83.81 88 ASP A N 1
ATOM 677 C CA . ASP A 1 88 ? 4.842 -10.982 6.224 1.00 83.81 88 ASP A CA 1
ATOM 678 C C . ASP A 1 88 ? 4.221 -11.006 7.625 1.00 83.81 88 ASP A C 1
ATOM 680 O O . ASP A 1 88 ? 3.298 -11.779 7.872 1.00 83.81 88 ASP A O 1
ATOM 684 N N . ARG A 1 89 ? 4.663 -10.141 8.546 1.00 77.31 89 ARG A N 1
ATOM 685 C CA . ARG A 1 89 ? 4.120 -10.114 9.911 1.00 77.31 89 ARG A CA 1
ATOM 686 C C . ARG A 1 89 ? 2.713 -9.537 9.933 1.00 77.31 89 ARG A C 1
ATOM 688 O O . ARG A 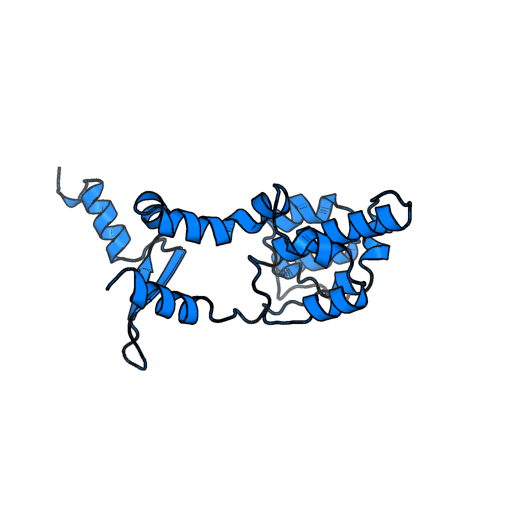1 89 ? 2.477 -8.420 9.477 1.00 77.31 89 ARG A O 1
ATOM 695 N N . ASP A 1 90 ? 1.789 -10.248 10.563 1.00 70.94 90 ASP A N 1
ATOM 696 C CA . ASP A 1 90 ? 0.444 -9.722 10.792 1.00 70.94 90 ASP A CA 1
ATOM 697 C C . ASP A 1 90 ? 0.405 -8.645 11.877 1.00 70.94 90 ASP A C 1
ATOM 699 O O . ASP A 1 90 ? -0.459 -7.786 11.829 1.00 70.94 90 ASP A O 1
ATOM 703 N N . GLN A 1 91 ? 1.362 -8.630 12.806 1.00 66.31 91 GLN A N 1
ATOM 704 C CA . GLN A 1 91 ? 1.463 -7.611 13.854 1.00 66.31 91 GLN A CA 1
ATOM 705 C C . GLN A 1 91 ? 2.459 -6.517 13.448 1.00 66.31 91 GLN A C 1
ATOM 707 O O . GLN A 1 91 ? 3.598 -6.480 13.920 1.00 66.31 91 GLN A O 1
ATOM 712 N N . LEU A 1 92 ? 2.047 -5.638 12.534 1.00 65.44 92 LEU A N 1
ATOM 713 C CA . LEU A 1 92 ? 2.797 -4.424 12.205 1.00 65.44 92 LEU A CA 1
ATOM 714 C C . LEU A 1 92 ? 2.079 -3.201 12.768 1.00 65.44 92 LEU A C 1
ATOM 716 O O . LEU A 1 92 ? 0.932 -2.928 12.430 1.00 65.44 92 LEU A O 1
ATOM 720 N N . PHE A 1 93 ? 2.791 -2.436 13.590 1.00 62.75 93 PHE A N 1
ATOM 721 C CA . PHE A 1 93 ? 2.305 -1.194 14.188 1.00 62.75 93 PHE A CA 1
ATOM 722 C C . PHE A 1 93 ? 2.395 -0.040 13.174 1.00 62.75 93 PHE A C 1
ATOM 724 O O . PHE A 1 93 ? 3.282 0.808 13.257 1.00 62.75 93 PHE A O 1
ATOM 731 N N . VAL A 1 94 ? 1.520 -0.043 12.165 1.00 64.62 94 VAL A N 1
ATOM 732 C CA . VAL A 1 94 ? 1.499 0.941 11.065 1.00 64.62 94 VAL A CA 1
ATOM 733 C C . VAL A 1 94 ? 0.077 1.433 10.798 1.00 64.62 94 VAL A C 1
ATOM 735 O O . VAL A 1 94 ? -0.868 0.650 10.859 1.00 64.62 94 VAL A O 1
ATOM 738 N N . CYS A 1 95 ? -0.090 2.721 10.469 1.00 62.50 95 CYS A N 1
ATOM 739 C CA . CYS A 1 95 ? -1.403 3.308 10.165 1.00 62.50 95 CYS A CA 1
ATOM 740 C C . CYS A 1 95 ? -1.886 2.921 8.750 1.00 62.50 95 CYS A C 1
ATOM 742 O O . CYS A 1 95 ? -1.975 3.751 7.845 1.00 62.50 95 CYS A O 1
ATOM 744 N N . GLY A 1 96 ? -2.165 1.633 8.551 1.00 72.00 96 GLY A N 1
ATOM 745 C CA . GLY A 1 96 ? -2.723 1.084 7.317 1.00 72.00 96 GLY A CA 1
ATOM 746 C C . GLY A 1 96 ? -1.705 0.770 6.215 1.00 72.00 96 GLY A C 1
ATOM 747 O O . GLY A 1 96 ? -0.527 1.126 6.267 1.00 72.00 96 GLY A O 1
ATOM 748 N N . GLU A 1 97 ? -2.190 0.086 5.176 1.00 84.50 97 GLU A N 1
ATOM 749 C CA . GLU A 1 97 ? -1.366 -0.420 4.068 1.00 84.50 97 GLU A CA 1
ATOM 750 C C . GLU A 1 97 ? -0.758 0.702 3.209 1.00 84.50 97 GLU A C 1
ATOM 752 O O . GLU A 1 97 ? 0.333 0.536 2.666 1.00 84.50 97 GLU A O 1
ATOM 757 N N . ILE A 1 98 ? -1.384 1.882 3.143 1.00 81.94 98 ILE A N 1
ATOM 758 C CA . ILE A 1 98 ? -0.825 3.034 2.417 1.00 81.94 98 ILE A CA 1
ATOM 759 C C . ILE A 1 98 ? 0.515 3.499 3.009 1.00 81.94 98 ILE A C 1
ATOM 761 O O . ILE A 1 98 ? 1.446 3.842 2.279 1.00 81.94 98 ILE A O 1
ATOM 765 N N . ALA A 1 99 ? 0.659 3.456 4.338 1.00 76.56 99 ALA A N 1
ATOM 766 C CA . ALA A 1 99 ? 1.910 3.792 5.010 1.00 76.56 99 ALA A CA 1
ATOM 767 C C . ALA A 1 99 ? 3.007 2.766 4.685 1.00 76.56 99 ALA A C 1
ATOM 769 O O . ALA A 1 99 ? 4.155 3.143 4.440 1.00 76.56 99 ALA A O 1
ATOM 770 N N . ILE A 1 100 ? 2.634 1.483 4.622 1.00 83.94 100 ILE A N 1
ATOM 771 C CA . ILE A 1 100 ? 3.523 0.385 4.227 1.00 83.94 100 ILE A CA 1
ATOM 772 C C . ILE A 1 100 ? 4.024 0.596 2.798 1.00 83.94 100 ILE A C 1
ATOM 774 O O . ILE A 1 100 ? 5.229 0.522 2.558 1.00 83.94 100 ILE A O 1
ATOM 778 N N . TRP A 1 101 ? 3.121 0.906 1.864 1.00 87.88 101 TRP A N 1
ATOM 779 C CA . TRP A 1 101 ? 3.485 1.205 0.481 1.00 87.88 101 TRP A CA 1
ATOM 780 C C . TRP A 1 101 ? 4.481 2.362 0.388 1.00 87.88 101 TRP A C 1
ATOM 782 O O . TRP A 1 101 ? 5.533 2.217 -0.230 1.00 87.88 101 TRP A O 1
ATOM 792 N N . ASN A 1 102 ? 4.193 3.488 1.041 1.00 83.62 102 ASN A N 1
ATOM 793 C CA . ASN A 1 102 ? 5.065 4.662 0.994 1.00 83.62 102 ASN A CA 1
ATOM 794 C C . ASN A 1 102 ? 6.459 4.371 1.571 1.00 83.62 102 ASN A C 1
ATOM 796 O O . ASN A 1 102 ? 7.466 4.827 1.025 1.00 83.62 102 ASN A O 1
ATOM 800 N N . ALA A 1 103 ? 6.533 3.588 2.652 1.00 80.88 103 ALA A N 1
ATOM 801 C CA . ALA A 1 103 ? 7.799 3.150 3.231 1.00 80.88 103 ALA A CA 1
ATOM 802 C C . ALA A 1 103 ? 8.575 2.219 2.283 1.00 80.88 103 ALA A C 1
ATOM 804 O O . ALA A 1 103 ? 9.775 2.416 2.082 1.00 80.88 103 ALA A O 1
ATOM 805 N N . ALA A 1 104 ? 7.893 1.251 1.666 1.00 87.75 104 ALA A N 1
ATOM 806 C CA . ALA A 1 104 ? 8.485 0.340 0.689 1.00 87.75 104 ALA A CA 1
ATOM 807 C C . ALA A 1 104 ? 8.992 1.092 -0.553 1.00 87.75 104 ALA A C 1
ATOM 809 O O . ALA A 1 104 ? 10.102 0.835 -1.015 1.00 87.75 104 ALA A O 1
ATOM 810 N N . LEU A 1 105 ? 8.230 2.072 -1.046 1.00 85.56 105 LEU A N 1
ATOM 811 C CA . LEU A 1 105 ? 8.619 2.912 -2.177 1.00 85.56 105 LEU A CA 1
ATOM 812 C C . LEU A 1 105 ? 9.856 3.761 -1.852 1.00 85.56 105 LEU A C 1
ATOM 814 O O . LEU A 1 105 ? 10.792 3.802 -2.643 1.00 85.56 105 LEU A O 1
ATOM 818 N N . CYS A 1 106 ? 9.913 4.365 -0.660 1.00 84.31 106 CYS A N 1
ATOM 819 C CA . CYS A 1 106 ? 11.101 5.094 -0.203 1.00 84.31 106 CYS A CA 1
ATOM 820 C C . CYS A 1 106 ? 12.335 4.188 -0.084 1.00 84.31 106 CYS A C 1
ATOM 822 O O . CYS A 1 106 ? 13.446 4.613 -0.398 1.00 84.31 106 CYS A O 1
ATOM 824 N N . TRP A 1 107 ? 12.151 2.954 0.393 1.00 86.25 107 TRP A N 1
ATOM 825 C CA . TRP A 1 107 ? 13.225 1.965 0.448 1.00 86.25 107 TRP A CA 1
ATOM 826 C C . TRP A 1 107 ? 13.704 1.585 -0.954 1.00 86.25 107 TRP A C 1
ATOM 828 O O . TRP A 1 107 ? 14.909 1.569 -1.194 1.00 86.25 107 TRP A O 1
ATOM 838 N N . ALA A 1 108 ? 12.784 1.373 -1.895 1.00 89.12 108 ALA A N 1
ATOM 839 C CA . ALA A 1 108 ? 13.119 1.051 -3.277 1.00 89.12 108 ALA A CA 1
ATOM 840 C C . ALA A 1 108 ? 13.885 2.196 -3.956 1.00 89.12 108 ALA A C 1
ATOM 842 O O . ALA A 1 108 ? 14.920 1.947 -4.566 1.00 89.12 108 ALA A O 1
ATOM 843 N N . ASP A 1 109 ? 13.437 3.444 -3.779 1.00 86.75 109 ASP A N 1
ATOM 844 C CA . ASP A 1 109 ? 14.127 4.638 -4.283 1.00 86.75 109 ASP A CA 1
ATOM 845 C C . ASP A 1 109 ? 15.572 4.714 -3.788 1.00 86.75 109 ASP A C 1
ATOM 847 O O . ASP A 1 109 ? 16.493 5.013 -4.549 1.00 86.75 109 ASP A O 1
ATOM 851 N N . GLU A 1 110 ? 15.783 4.437 -2.504 1.00 85.38 110 GLU A N 1
ATOM 852 C CA . GLU A 1 110 ? 17.117 4.446 -1.925 1.00 85.38 110 GLU A CA 1
ATOM 853 C C . GLU A 1 110 ? 17.986 3.300 -2.439 1.00 85.38 110 GLU A C 1
ATOM 855 O O . GLU A 1 110 ? 19.157 3.523 -2.735 1.00 85.38 110 GLU A O 1
ATOM 860 N N . LYS A 1 111 ? 17.431 2.094 -2.592 1.00 88.44 111 LYS A N 1
ATOM 861 C CA . LYS A 1 111 ? 18.166 0.961 -3.168 1.00 88.44 111 LYS A CA 1
ATOM 862 C C . LYS A 1 111 ? 18.549 1.206 -4.624 1.00 88.44 111 LYS A C 1
ATOM 864 O O . LYS A 1 111 ? 19.683 0.910 -4.990 1.00 88.44 111 LYS A O 1
ATOM 869 N N . CYS A 1 112 ? 17.683 1.838 -5.417 1.00 88.50 112 CYS A N 1
ATOM 870 C CA . CYS A 1 112 ? 18.042 2.300 -6.760 1.00 88.50 112 CYS A CA 1
ATOM 871 C C . CYS A 1 112 ? 19.241 3.256 -6.704 1.00 88.50 112 CYS A C 1
ATOM 873 O O . CYS A 1 112 ? 20.237 3.034 -7.388 1.00 88.50 112 CYS A O 1
ATOM 875 N N . ARG A 1 113 ? 19.199 4.266 -5.820 1.00 89.50 113 ARG A N 1
ATOM 876 C CA . ARG A 1 113 ? 20.310 5.221 -5.654 1.00 89.50 113 ARG A CA 1
ATOM 877 C C . ARG A 1 113 ? 21.609 4.551 -5.208 1.00 89.50 113 ARG A C 1
ATOM 879 O O . ARG A 1 113 ? 22.666 4.901 -5.725 1.00 89.50 113 ARG A O 1
ATOM 886 N N . GLN A 1 114 ? 21.540 3.585 -4.292 1.00 87.75 114 GLN A N 1
ATOM 887 C CA . GLN A 1 114 ? 22.702 2.808 -3.837 1.00 87.75 114 GLN A CA 1
ATOM 888 C C . GLN A 1 114 ? 23.324 1.981 -4.968 1.00 87.75 114 GLN A C 1
ATOM 890 O O . GLN A 1 114 ? 24.543 1.839 -5.014 1.00 87.75 114 GLN A O 1
ATOM 895 N N . ASN A 1 115 ? 22.507 1.500 -5.906 1.00 88.50 115 ASN A N 1
ATOM 896 C CA . ASN A 1 115 ? 22.962 0.767 -7.086 1.00 88.50 115 ASN A CA 1
ATOM 897 C C . ASN A 1 115 ? 23.394 1.684 -8.249 1.00 88.50 115 ASN A C 1
ATOM 899 O O . ASN A 1 115 ? 23.776 1.187 -9.304 1.00 88.50 115 ASN A O 1
ATOM 903 N N . GLY A 1 116 ? 23.348 3.012 -8.078 1.00 90.38 116 GLY A N 1
ATOM 904 C CA . GLY A 1 116 ? 23.679 3.978 -9.131 1.00 90.38 116 GLY A CA 1
ATOM 905 C C . GLY A 1 116 ? 22.599 4.126 -10.209 1.00 90.38 116 GLY A C 1
ATOM 906 O O . GLY A 1 116 ? 22.862 4.681 -11.274 1.00 90.38 116 GLY A O 1
ATOM 907 N N . GLU A 1 117 ? 21.386 3.645 -9.944 1.00 91.94 117 GLU A N 1
ATOM 908 C CA . GLU A 1 117 ? 20.255 3.675 -10.864 1.00 91.94 117 GLU A CA 1
ATOM 909 C C . GLU A 1 117 ? 19.284 4.816 -10.533 1.00 91.94 117 GLU A C 1
ATOM 911 O O . GLU A 1 117 ? 19.105 5.218 -9.378 1.00 91.94 117 GLU A O 1
ATOM 916 N N . ALA A 1 118 ? 18.598 5.331 -11.555 1.00 90.88 118 ALA A N 1
ATOM 917 C CA . ALA A 1 118 ? 17.515 6.284 -11.345 1.00 90.88 118 ALA A CA 1
ATOM 918 C C . ALA A 1 118 ? 16.294 5.587 -10.698 1.00 90.88 118 ALA A C 1
ATOM 920 O O . ALA A 1 118 ? 16.025 4.429 -11.030 1.00 90.88 118 ALA A O 1
ATOM 921 N N . PRO A 1 119 ? 15.503 6.268 -9.845 1.00 88.88 119 PRO A N 1
ATOM 922 C CA . PRO A 1 119 ? 14.276 5.715 -9.265 1.00 88.88 119 PRO A CA 1
ATOM 923 C C . PRO A 1 119 ? 13.117 5.651 -10.284 1.00 88.88 119 PRO A C 1
ATOM 925 O O . PRO A 1 119 ? 12.100 6.333 -10.151 1.00 88.88 119 PRO A O 1
ATOM 928 N N . SER A 1 120 ? 13.279 4.866 -11.351 1.00 92.31 120 SER A N 1
ATOM 929 C CA . SER A 1 120 ? 12.218 4.597 -12.327 1.00 92.31 120 SER A CA 1
ATOM 930 C C . SER A 1 120 ? 11.231 3.550 -11.803 1.00 92.31 120 SER A C 1
ATOM 932 O O . SER A 1 120 ? 11.515 2.831 -10.841 1.00 92.31 120 SER A O 1
ATOM 934 N N . ALA A 1 121 ? 10.061 3.446 -12.436 1.00 92.12 121 ALA A N 1
ATOM 935 C CA . ALA A 1 121 ? 9.055 2.445 -12.080 1.00 92.12 121 ALA A CA 1
ATOM 936 C C . ALA A 1 121 ? 9.603 1.012 -12.210 1.00 92.12 121 ALA A C 1
ATOM 938 O O . ALA A 1 121 ? 9.389 0.178 -11.327 1.00 92.12 121 ALA A O 1
ATOM 939 N N . GLU A 1 122 ? 10.368 0.752 -13.269 1.00 94.50 122 GLU A N 1
ATOM 940 C CA . GLU A 1 122 ? 11.002 -0.533 -13.555 1.00 94.50 122 GLU A CA 1
ATOM 941 C C . GLU A 1 122 ? 12.037 -0.886 -12.484 1.00 94.50 122 GLU A C 1
ATOM 943 O O . GLU A 1 122 ? 11.999 -1.986 -11.930 1.00 94.50 122 GLU A O 1
ATOM 948 N N . ASN A 1 123 ? 12.903 0.068 -12.126 1.00 93.50 123 ASN A N 1
ATOM 949 C CA . ASN A 1 123 ? 13.955 -0.152 -11.135 1.00 93.50 123 ASN A CA 1
ATOM 950 C C . ASN A 1 123 ? 13.360 -0.340 -9.736 1.00 93.50 123 ASN A C 1
ATOM 952 O O . ASN A 1 123 ? 13.741 -1.264 -9.021 1.00 93.50 123 ASN A O 1
ATOM 956 N N . ARG A 1 124 ? 12.350 0.456 -9.361 1.00 93.00 124 ARG A N 1
ATOM 957 C CA . ARG A 1 124 ? 11.605 0.275 -8.101 1.00 93.00 124 ARG A CA 1
ATOM 958 C C . ARG A 1 124 ? 10.964 -1.100 -8.020 1.00 93.00 124 ARG A C 1
ATOM 960 O O . ARG A 1 124 ? 11.054 -1.760 -6.987 1.00 93.00 124 ARG A O 1
ATOM 967 N N . ARG A 1 125 ? 10.327 -1.546 -9.106 1.00 95.12 125 ARG A N 1
ATOM 968 C CA . ARG A 1 125 ? 9.713 -2.874 -9.181 1.00 95.12 125 ARG A CA 1
ATOM 969 C C . ARG A 1 125 ? 10.764 -3.974 -9.034 1.00 95.12 125 ARG A C 1
ATOM 971 O O . ARG A 1 125 ? 10.524 -4.925 -8.293 1.00 95.12 125 ARG A O 1
ATOM 978 N N . ALA A 1 126 ? 11.920 -3.827 -9.681 1.00 94.56 126 ALA A N 1
ATOM 979 C CA . ALA A 1 126 ? 13.038 -4.758 -9.549 1.00 94.56 126 ALA A CA 1
ATOM 980 C C . ALA A 1 126 ? 13.587 -4.801 -8.111 1.00 94.56 126 ALA A C 1
ATOM 982 O O . ALA A 1 126 ? 13.766 -5.888 -7.561 1.00 94.56 126 ALA A O 1
ATOM 983 N N . MET A 1 127 ? 13.772 -3.639 -7.472 1.00 93.19 127 MET A N 1
ATOM 984 C CA . MET A 1 127 ? 14.241 -3.545 -6.085 1.00 93.19 127 MET A CA 1
ATOM 985 C C . MET A 1 127 ? 13.242 -4.139 -5.093 1.00 93.19 127 MET A C 1
ATOM 987 O O . MET A 1 127 ? 13.643 -4.855 -4.179 1.00 93.19 127 MET A O 1
ATOM 991 N N . LEU A 1 128 ? 11.942 -3.880 -5.259 1.00 93.12 128 LEU A N 1
ATOM 992 C CA . LEU A 1 128 ? 10.903 -4.450 -4.396 1.00 93.12 128 LEU A CA 1
ATOM 993 C C . LEU A 1 128 ? 10.781 -5.965 -4.576 1.00 93.12 128 LEU A C 1
ATOM 995 O O . LEU A 1 128 ? 10.648 -6.680 -3.585 1.00 93.12 128 LEU A O 1
ATOM 999 N N . GLY A 1 129 ? 10.840 -6.462 -5.814 1.00 94.44 129 GLY A N 1
ATOM 1000 C CA . GLY A 1 129 ? 10.783 -7.890 -6.126 1.00 94.44 129 GLY A CA 1
ATOM 1001 C C . GLY A 1 129 ? 9.649 -8.608 -5.390 1.00 94.44 129 GLY A C 1
ATOM 1002 O O . GLY A 1 129 ? 8.477 -8.271 -5.554 1.00 94.44 129 GLY A O 1
ATOM 1003 N N . MET A 1 130 ? 9.993 -9.591 -4.553 1.00 92.12 130 MET A N 1
ATOM 1004 C CA . MET A 1 130 ? 9.010 -10.373 -3.787 1.00 92.12 130 MET A CA 1
ATOM 1005 C C . MET A 1 130 ? 8.277 -9.569 -2.713 1.00 92.12 130 MET A C 1
ATOM 1007 O O . MET A 1 130 ? 7.121 -9.876 -2.421 1.00 92.12 130 MET A O 1
ATOM 1011 N N . ALA A 1 131 ? 8.887 -8.505 -2.185 1.00 91.81 131 ALA A N 1
ATOM 1012 C CA . ALA A 1 131 ? 8.268 -7.653 -1.173 1.00 91.81 131 ALA A CA 1
ATOM 1013 C C . ALA A 1 131 ? 6.996 -6.974 -1.704 1.00 91.81 131 ALA A C 1
ATOM 1015 O O . ALA A 1 131 ? 6.038 -6.792 -0.955 1.00 91.81 131 ALA A O 1
ATOM 1016 N N . LEU A 1 132 ? 6.945 -6.671 -3.009 1.00 94.81 132 LEU A N 1
ATOM 1017 C CA . LEU A 1 132 ? 5.775 -6.071 -3.659 1.00 94.81 132 LEU A CA 1
ATOM 1018 C C . LEU A 1 132 ? 4.507 -6.910 -3.45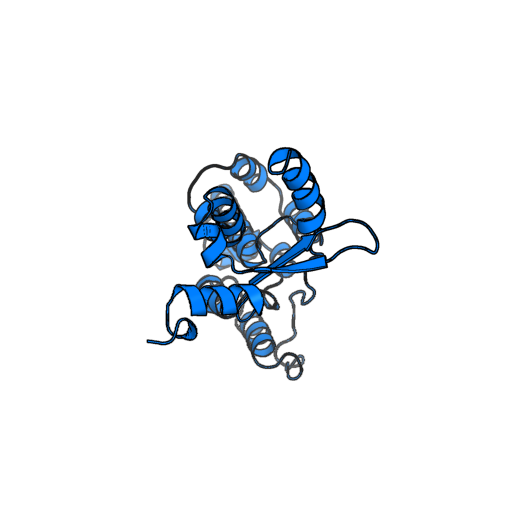7 1.00 94.81 132 LEU A C 1
ATOM 1020 O O . LEU A 1 132 ? 3.433 -6.371 -3.208 1.00 94.81 132 LEU A O 1
ATOM 1024 N N . PHE A 1 133 ? 4.636 -8.233 -3.539 1.00 94.31 133 PHE A N 1
ATOM 1025 C CA . PHE A 1 133 ? 3.515 -9.170 -3.446 1.00 94.31 133 PHE A CA 1
ATOM 1026 C C . PHE A 1 133 ? 3.077 -9.449 -2.004 1.00 94.31 133 PHE A C 1
ATOM 1028 O O . PHE A 1 133 ? 2.097 -10.154 -1.785 1.00 94.31 133 PHE A O 1
ATOM 1035 N N . LYS A 1 134 ? 3.783 -8.896 -1.011 1.00 91.44 134 LYS A N 1
ATOM 1036 C CA . LYS A 1 134 ? 3.401 -8.969 0.407 1.00 91.44 134 LYS A CA 1
ATOM 1037 C C . LYS A 1 134 ? 2.559 -7.771 0.858 1.00 91.44 134 LYS A C 1
ATOM 1039 O O . LYS A 1 134 ? 1.958 -7.807 1.932 1.00 91.44 134 LYS A O 1
ATOM 1044 N N . ILE A 1 135 ? 2.502 -6.715 0.044 1.00 92.12 135 ILE A N 1
ATOM 1045 C CA . ILE A 1 135 ? 1.700 -5.512 0.293 1.00 92.12 135 ILE A CA 1
ATOM 1046 C C . ILE A 1 135 ? 0.237 -5.791 -0.064 1.00 92.12 135 ILE A C 1
ATOM 1048 O O . ILE A 1 135 ? -0.062 -6.372 -1.110 1.00 92.12 135 ILE A O 1
ATOM 1052 N N . ARG A 1 136 ? -0.695 -5.366 0.795 1.00 92.12 136 ARG A N 1
ATOM 1053 C CA . ARG A 1 136 ? -2.120 -5.721 0.689 1.00 92.12 136 ARG A CA 1
ATOM 1054 C C . ARG A 1 136 ? -2.907 -4.598 0.015 1.00 92.12 136 ARG A C 1
ATOM 1056 O O . ARG A 1 136 ? -3.784 -3.987 0.619 1.00 92.12 136 ARG A O 1
ATOM 1063 N N . PHE A 1 137 ? -2.596 -4.324 -1.256 1.00 92.81 137 PHE A N 1
ATOM 1064 C CA . PHE A 1 137 ? -3.271 -3.284 -2.054 1.00 92.81 137 PHE A CA 1
ATOM 1065 C C . PHE A 1 137 ? -4.810 -3.327 -2.011 1.00 92.81 137 PHE A C 1
ATOM 1067 O O . PHE A 1 137 ? -5.398 -2.259 -1.875 1.00 92.81 137 PHE A O 1
ATOM 1074 N N . PRO A 1 138 ? -5.482 -4.500 -2.044 1.00 91.19 138 PRO A N 1
ATOM 1075 C CA . PRO A 1 138 ? -6.946 -4.570 -1.958 1.00 91.19 138 PRO A CA 1
ATOM 1076 C C . PRO A 1 138 ? -7.547 -3.986 -0.670 1.00 91.19 138 PRO A C 1
ATOM 1078 O O . PRO A 1 138 ? -8.743 -3.704 -0.620 1.00 91.19 138 PRO A O 1
ATOM 1081 N N . LEU A 1 139 ? -6.736 -3.831 0.380 1.00 88.50 139 LEU A N 1
ATOM 1082 C CA . LEU A 1 139 ? -7.139 -3.274 1.672 1.00 88.50 139 LEU A CA 1
ATOM 1083 C C . LEU A 1 139 ? -6.817 -1.784 1.816 1.00 88.50 139 LEU A C 1
ATOM 1085 O O . LEU A 1 139 ? -7.166 -1.185 2.833 1.00 88.50 139 LEU A O 1
ATOM 1089 N N . MET A 1 140 ? -6.160 -1.177 0.825 1.00 87.44 140 MET A N 1
ATOM 1090 C CA . MET A 1 140 ? -5.984 0.272 0.777 1.00 87.44 140 MET A CA 1
ATOM 1091 C C . MET A 1 140 ? -7.295 0.946 0.354 1.00 87.44 140 MET A C 1
ATOM 1093 O O . MET A 1 140 ? -8.047 0.379 -0.440 1.00 87.44 140 MET A O 1
ATOM 1097 N N . PRO A 1 141 ? -7.590 2.169 0.824 1.00 85.31 141 PRO A N 1
ATOM 1098 C CA . PRO A 1 141 ? -8.697 2.943 0.282 1.00 85.31 141 PRO A CA 1
ATOM 1099 C C . PRO A 1 141 ? -8.544 3.129 -1.233 1.00 85.31 141 PRO A C 1
ATOM 1101 O O . PRO A 1 141 ? -7.476 3.507 -1.716 1.00 85.31 141 PRO A O 1
ATOM 1104 N N . GLN A 1 142 ? -9.623 2.911 -1.993 1.00 86.00 142 GLN A N 1
ATOM 1105 C CA . GLN A 1 142 ? -9.596 3.013 -3.459 1.00 86.00 142 GLN A CA 1
ATOM 1106 C C . GLN A 1 142 ? -9.096 4.386 -3.939 1.00 86.00 142 GLN A C 1
ATOM 1108 O O . GLN A 1 142 ? -8.390 4.471 -4.943 1.00 86.00 142 GLN A O 1
ATOM 1113 N N . LYS A 1 143 ? -9.438 5.452 -3.202 1.00 82.75 143 LYS A N 1
ATOM 1114 C CA . LYS A 1 143 ? -8.957 6.811 -3.464 1.00 82.75 143 LYS A CA 1
ATOM 1115 C C . LYS A 1 143 ? -7.426 6.864 -3.457 1.00 82.75 143 LYS A C 1
ATOM 1117 O O . LYS A 1 143 ? -6.834 7.222 -4.473 1.00 82.75 143 LYS A O 1
ATOM 1122 N N . ASP A 1 144 ? -6.802 6.413 -2.371 1.00 81.56 144 ASP A N 1
ATOM 1123 C CA . ASP A 1 144 ? -5.344 6.389 -2.230 1.00 81.56 144 ASP A CA 1
ATOM 1124 C C . ASP A 1 144 ? -4.701 5.501 -3.298 1.00 81.56 144 ASP A C 1
ATOM 1126 O O . ASP A 1 144 ? -3.676 5.867 -3.877 1.00 81.56 144 ASP A O 1
ATOM 1130 N N . PHE A 1 145 ? -5.329 4.364 -3.619 1.00 87.12 145 PHE A N 1
ATOM 1131 C CA . PHE A 1 145 ? -4.867 3.490 -4.695 1.00 87.12 145 PHE A CA 1
ATOM 1132 C C . PHE A 1 145 ? -4.787 4.237 -6.036 1.00 87.12 145 PHE A C 1
ATOM 1134 O O . PHE A 1 145 ? -3.760 4.197 -6.716 1.00 87.12 145 PHE A O 1
ATOM 1141 N N . SER A 1 146 ? -5.844 4.971 -6.391 1.00 84.19 146 SER A N 1
ATOM 1142 C CA . SER A 1 146 ? -5.919 5.721 -7.649 1.00 84.19 146 SER A CA 1
ATOM 1143 C C . SER A 1 146 ? -5.006 6.950 -7.703 1.00 84.19 146 SER A C 1
ATOM 1145 O O . SER A 1 146 ? -4.444 7.236 -8.757 1.00 84.19 146 SER A O 1
ATOM 1147 N N . GLU A 1 147 ? -4.828 7.656 -6.585 1.00 83.62 147 GLU A N 1
ATOM 1148 C CA . GLU A 1 147 ? -4.054 8.904 -6.531 1.00 83.62 147 GLU A CA 1
ATOM 1149 C C . GLU A 1 147 ? -2.548 8.658 -6.361 1.00 83.62 147 GLU A C 1
ATOM 1151 O O . GLU A 1 147 ? -1.743 9.489 -6.777 1.00 83.62 147 GLU A O 1
ATOM 1156 N N . THR A 1 148 ? -2.149 7.525 -5.768 1.00 81.38 148 THR A N 1
ATOM 1157 C CA . THR A 1 148 ? -0.746 7.275 -5.387 1.00 81.38 148 THR A CA 1
ATOM 1158 C C . THR A 1 148 ? -0.135 6.045 -6.055 1.00 81.38 148 THR A C 1
ATOM 1160 O O . THR A 1 148 ? 0.985 6.115 -6.565 1.00 81.38 148 THR A O 1
ATOM 1163 N N . ILE A 1 149 ? -0.855 4.920 -6.101 1.00 88.12 149 ILE A N 1
ATOM 1164 C CA . ILE A 1 149 ? -0.304 3.641 -6.571 1.00 88.12 149 ILE A CA 1
ATOM 1165 C C . ILE A 1 149 ? -0.314 3.582 -8.093 1.00 88.12 149 ILE A C 1
ATOM 1167 O O . ILE A 1 149 ? 0.709 3.263 -8.697 1.00 88.12 149 ILE A O 1
ATOM 1171 N N . VAL A 1 150 ? -1.443 3.928 -8.720 1.00 87.56 150 VAL A N 1
ATOM 1172 C CA . VAL A 1 150 ? -1.586 3.908 -10.185 1.00 87.56 150 VAL A CA 1
ATOM 1173 C C . VAL A 1 150 ? -0.552 4.820 -10.868 1.00 87.56 150 VAL A C 1
ATOM 1175 O O . VAL A 1 150 ? 0.158 4.335 -11.751 1.00 87.56 150 VAL A O 1
ATOM 1178 N N . PRO A 1 151 ? -0.351 6.086 -10.442 1.00 87.88 151 PRO A N 1
ATOM 1179 C CA . PRO A 1 151 ? 0.634 6.962 -11.077 1.00 87.88 151 PRO A CA 1
ATOM 1180 C C . PRO A 1 151 ? 2.089 6.543 -10.833 1.00 87.88 151 PRO A C 1
ATOM 1182 O O . PRO A 1 151 ? 2.975 6.993 -11.555 1.00 87.88 151 PRO A O 1
ATOM 1185 N N . SER A 1 152 ? 2.361 5.685 -9.839 1.00 88.31 152 SER A N 1
ATOM 1186 C CA . SER A 1 152 ? 3.724 5.214 -9.556 1.00 88.31 152 SER A CA 1
ATOM 1187 C C . SER A 1 152 ? 4.318 4.362 -10.684 1.00 88.31 152 SER A C 1
ATOM 1189 O O . SER A 1 152 ? 5.539 4.221 -10.758 1.00 88.31 152 SER A O 1
ATOM 1191 N N . GLY A 1 153 ? 3.467 3.760 -11.527 1.00 91.44 153 GLY A N 1
ATOM 1192 C CA . GLY A 1 153 ? 3.862 2.863 -12.618 1.00 91.44 153 GLY A CA 1
ATOM 1193 C C . GLY A 1 153 ? 4.440 1.516 -12.170 1.00 91.44 153 GLY A C 1
ATOM 1194 O O . GLY A 1 153 ? 4.786 0.690 -13.008 1.00 91.44 153 GLY A O 1
ATOM 1195 N N . VAL A 1 154 ? 4.554 1.262 -10.861 1.00 94.31 154 VAL A N 1
ATOM 1196 C CA . VAL A 1 154 ? 5.185 0.041 -10.333 1.00 94.31 154 VAL A CA 1
ATOM 1197 C C . VAL A 1 154 ? 4.311 -1.192 -10.557 1.00 94.31 154 VAL A C 1
ATOM 1199 O O . VAL A 1 154 ? 4.843 -2.290 -10.715 1.00 94.31 154 VAL A O 1
ATOM 1202 N N . LEU A 1 155 ? 2.981 -1.047 -10.560 1.00 94.12 155 LEU A N 1
ATOM 1203 C CA . LEU A 1 155 ? 2.041 -2.141 -10.820 1.00 94.12 155 LEU A CA 1
ATOM 1204 C C . LEU A 1 155 ? 1.741 -2.287 -12.314 1.00 94.12 155 LEU A C 1
ATOM 1206 O O . LEU A 1 155 ? 1.612 -1.310 -13.040 1.00 94.12 155 LEU A O 1
ATOM 1210 N N . THR A 1 156 ? 1.572 -3.532 -12.759 1.00 94.25 156 THR A N 1
ATOM 1211 C CA . THR A 1 156 ? 1.120 -3.823 -14.132 1.00 94.25 156 THR A CA 1
ATOM 1212 C C . THR A 1 156 ? -0.377 -3.556 -14.288 1.00 94.25 156 THR A C 1
ATOM 1214 O O . THR A 1 156 ? -1.119 -3.581 -13.304 1.00 94.25 156 THR A O 1
ATOM 1217 N N . ASN A 1 157 ? -0.844 -3.375 -15.527 1.00 91.75 157 ASN A N 1
ATOM 1218 C CA . ASN A 1 157 ? -2.269 -3.179 -15.814 1.00 91.75 157 ASN A CA 1
ATOM 1219 C C . ASN A 1 157 ? -3.139 -4.311 -15.254 1.00 91.75 157 ASN A C 1
ATOM 1221 O O . ASN A 1 157 ? -4.142 -4.031 -14.607 1.00 91.75 157 ASN A O 1
ATOM 1225 N N . ASP A 1 158 ? -2.729 -5.571 -15.406 1.00 91.62 158 ASP A N 1
ATOM 1226 C CA . ASP A 1 158 ? -3.504 -6.710 -14.900 1.00 91.62 158 ASP A CA 1
ATOM 1227 C C . ASP A 1 158 ? -3.596 -6.711 -13.370 1.00 91.62 158 ASP A C 1
ATOM 1229 O O . ASP A 1 158 ? -4.653 -6.982 -12.796 1.00 91.62 158 ASP A O 1
ATOM 1233 N N . GLN A 1 159 ? -2.501 -6.340 -12.698 1.00 93.69 159 GLN A N 1
ATOM 1234 C CA . GLN A 1 159 ? -2.467 -6.180 -11.245 1.00 93.69 159 GLN A CA 1
ATOM 1235 C C . GLN A 1 159 ? -3.390 -5.041 -10.796 1.00 93.69 159 GLN A C 1
ATOM 1237 O O . GLN A 1 159 ? -4.195 -5.243 -9.888 1.00 93.69 159 GLN A O 1
ATOM 1242 N N . MET A 1 160 ? -3.345 -3.882 -11.459 1.00 92.19 160 MET A N 1
ATOM 1243 C CA . MET A 1 160 ? -4.245 -2.762 -11.160 1.00 92.19 160 MET A CA 1
ATOM 1244 C C . MET A 1 160 ? -5.713 -3.134 -11.385 1.00 92.19 160 MET A C 1
ATOM 1246 O O . MET A 1 160 ? -6.552 -2.867 -10.525 1.00 92.19 160 MET A O 1
ATOM 1250 N N . MET A 1 161 ? -6.016 -3.811 -12.495 1.00 90.19 161 MET A N 1
ATOM 1251 C CA . MET A 1 161 ? -7.367 -4.271 -12.814 1.00 90.19 161 MET A CA 1
ATOM 1252 C C . MET A 1 161 ? -7.887 -5.266 -11.777 1.00 90.19 161 MET A C 1
ATOM 1254 O O . MET A 1 161 ? -9.036 -5.146 -11.352 1.00 90.19 161 MET A O 1
ATOM 1258 N N . SER A 1 162 ? -7.052 -6.200 -11.306 1.00 91.44 162 SER A N 1
ATOM 1259 C CA . SER A 1 162 ? -7.448 -7.135 -10.241 1.00 91.44 162 SER A CA 1
ATOM 1260 C C . SER A 1 162 ? -7.846 -6.420 -8.942 1.00 91.44 162 SER A C 1
ATOM 1262 O O . SER A 1 162 ? -8.877 -6.753 -8.355 1.00 91.44 162 SER A O 1
ATOM 1264 N N . VAL A 1 163 ? -7.094 -5.392 -8.528 1.00 91.12 163 VAL A N 1
ATOM 1265 C CA . VAL A 1 163 ? -7.389 -4.592 -7.325 1.00 91.12 163 VAL A CA 1
ATOM 1266 C C . VAL A 1 163 ? -8.643 -3.736 -7.527 1.00 91.12 163 VAL A C 1
ATOM 1268 O O . VAL A 1 163 ? -9.515 -3.697 -6.660 1.00 91.12 163 VAL A O 1
ATOM 1271 N N . TYR A 1 164 ? -8.798 -3.104 -8.692 1.00 89.00 164 TYR A N 1
ATOM 1272 C CA . TYR A 1 164 ? -9.982 -2.297 -9.004 1.00 89.00 164 TYR A CA 1
ATOM 1273 C C . TYR A 1 164 ? -11.275 -3.128 -9.020 1.00 89.00 164 TYR A C 1
ATOM 1275 O O . TYR A 1 164 ? -12.302 -2.716 -8.469 1.00 89.00 164 TYR A O 1
ATOM 1283 N N . LEU A 1 165 ? -11.227 -4.324 -9.618 1.00 88.00 165 LEU A N 1
ATOM 1284 C CA . LEU A 1 165 ? -12.351 -5.261 -9.613 1.00 88.00 165 LEU A CA 1
ATOM 1285 C C . LEU A 1 165 ? -12.701 -5.707 -8.193 1.00 88.00 165 LEU A C 1
ATOM 1287 O O . LEU A 1 165 ? -13.885 -5.804 -7.871 1.00 88.00 165 LEU A O 1
ATOM 1291 N N . PHE A 1 166 ? -11.696 -5.917 -7.341 1.00 88.12 166 PHE A N 1
ATOM 1292 C CA . PHE A 1 166 ? -11.918 -6.246 -5.937 1.00 88.12 166 PHE A CA 1
ATOM 1293 C C . PHE A 1 166 ? -12.637 -5.122 -5.182 1.00 88.12 166 PHE A C 1
ATOM 1295 O O . PHE A 1 166 ? -13.609 -5.404 -4.487 1.00 88.12 166 PHE A O 1
ATOM 1302 N N . HIS A 1 167 ? -12.237 -3.858 -5.364 1.00 85.69 167 HIS A N 1
ATOM 1303 C CA . HIS A 1 167 ? -12.944 -2.718 -4.762 1.00 85.69 167 HIS A CA 1
ATOM 1304 C C . HIS A 1 167 ? -14.388 -2.584 -5.253 1.00 85.69 167 HIS A C 1
ATOM 1306 O O . HIS A 1 167 ? -15.268 -2.216 -4.480 1.00 85.69 167 HIS A O 1
ATOM 1312 N N . SER A 1 168 ? -14.632 -2.886 -6.529 1.00 84.62 168 SER A N 1
ATOM 1313 C CA . SER A 1 168 ? -15.958 -2.738 -7.134 1.00 84.62 168 SER A CA 1
ATOM 1314 C C . SER A 1 168 ? -16.913 -3.854 -6.706 1.00 84.62 168 SER A C 1
ATOM 1316 O O . SER A 1 168 ? -18.056 -3.594 -6.346 1.00 84.62 168 SER A O 1
ATOM 1318 N N . HIS A 1 169 ? -16.462 -5.110 -6.780 1.00 79.44 169 HIS A N 1
ATOM 1319 C CA . HIS A 1 169 ? -17.276 -6.287 -6.487 1.00 79.44 169 HIS A CA 1
ATOM 1320 C C . HIS A 1 169 ? -16.386 -7.449 -6.006 1.00 79.44 169 HIS A C 1
ATOM 1322 O O . HIS A 1 169 ? -15.992 -8.288 -6.824 1.00 79.44 169 HIS A O 1
ATOM 1328 N N . PRO A 1 170 ? -16.137 -7.590 -4.690 1.00 67.19 170 PRO A N 1
ATOM 1329 C CA . PRO A 1 170 ? -15.299 -8.666 -4.147 1.00 67.19 170 PRO A CA 1
ATOM 1330 C C . PRO A 1 170 ? -15.753 -10.070 -4.591 1.00 67.19 170 PRO A C 1
ATOM 1332 O O . PRO A 1 170 ? -14.934 -10.937 -4.876 1.00 67.19 170 PRO A O 1
ATOM 1335 N N . ASN A 1 171 ? -17.070 -10.263 -4.745 1.00 66.31 171 ASN A N 1
ATOM 1336 C CA . ASN A 1 171 ? -17.695 -11.529 -5.151 1.00 66.31 171 ASN A CA 1
ATOM 1337 C C . ASN A 1 171 ? -17.818 -11.723 -6.676 1.00 66.31 171 ASN A C 1
ATOM 1339 O O . ASN A 1 171 ? -18.272 -12.776 -7.120 1.00 66.31 171 ASN A O 1
ATOM 1343 N N . ARG A 1 172 ? -17.464 -10.717 -7.491 1.00 62.12 172 ARG A N 1
ATOM 1344 C CA . ARG A 1 172 ? -17.457 -10.795 -8.967 1.00 62.12 172 ARG A CA 1
ATOM 1345 C C . ARG A 1 172 ? -16.075 -10.532 -9.559 1.00 62.12 172 ARG A C 1
ATOM 1347 O O . ARG A 1 172 ? -15.975 -10.118 -10.715 1.00 62.12 172 ARG A O 1
ATOM 1354 N N . ALA A 1 173 ? -15.012 -10.773 -8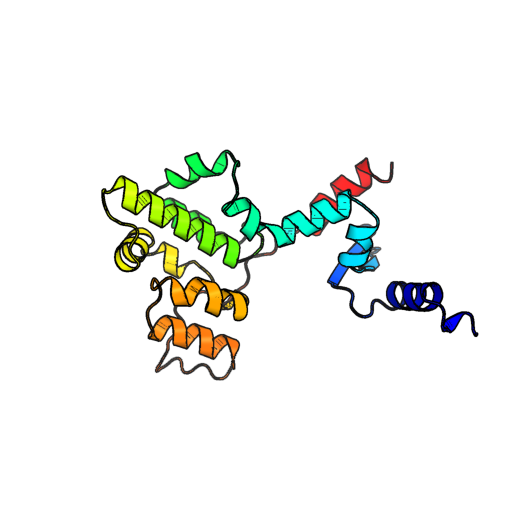.794 1.00 62.81 173 ALA A N 1
ATOM 1355 C CA . ALA A 1 173 ? -13.683 -10.829 -9.378 1.00 62.81 173 ALA A CA 1
ATOM 1356 C C . ALA A 1 173 ? -13.713 -11.775 -10.595 1.00 62.81 173 ALA A C 1
ATOM 1358 O O . ALA A 1 173 ? -14.420 -12.786 -10.589 1.00 62.81 173 ALA A O 1
ATOM 1359 N N . LEU A 1 174 ? -12.970 -11.438 -11.649 1.00 73.75 174 LEU A N 1
ATOM 1360 C CA . LEU A 1 174 ? -12.780 -12.291 -12.824 1.00 73.75 174 LEU A CA 1
ATOM 1361 C C . LEU A 1 174 ? -11.427 -13.006 -12.687 1.00 73.75 174 LEU A C 1
ATOM 1363 O O . LEU A 1 174 ? -10.503 -12.668 -13.424 1.00 73.75 174 LEU A O 1
ATOM 1367 N N . PRO A 1 175 ? -11.257 -13.981 -11.768 1.00 74.00 175 PRO A N 1
ATOM 1368 C CA . PRO A 1 175 ? -9.943 -14.530 -11.428 1.00 74.00 175 PRO A CA 1
ATOM 1369 C C . PRO A 1 175 ? -9.251 -15.234 -12.599 1.00 74.00 175 PRO A C 1
ATOM 1371 O O . PRO A 1 175 ? -8.036 -15.378 -12.581 1.00 74.00 175 PRO A O 1
ATOM 1374 N N . LYS A 1 176 ? -10.000 -15.645 -13.631 1.00 80.56 176 LYS A N 1
ATOM 1375 C CA . LYS A 1 176 ? -9.432 -16.199 -14.869 1.00 80.56 176 LYS A CA 1
ATOM 1376 C C . LYS A 1 176 ? -8.754 -15.148 -15.755 1.00 80.56 176 LYS A C 1
ATOM 1378 O O . LYS A 1 176 ? -7.854 -15.502 -16.501 1.00 80.56 176 LYS A O 1
ATOM 1383 N N . LEU A 1 177 ? -9.215 -13.897 -15.708 1.00 81.12 177 LEU A N 1
ATOM 1384 C CA . LEU A 1 177 ? -8.697 -12.795 -16.529 1.00 81.12 177 LEU A CA 1
ATOM 1385 C C . LEU A 1 177 ? -7.730 -11.917 -15.733 1.00 81.12 177 LEU A C 1
ATOM 1387 O O . LEU A 1 177 ? -6.676 -11.552 -16.233 1.00 81.12 177 LEU A O 1
ATOM 1391 N N . TYR A 1 178 ? -8.072 -11.629 -14.478 1.00 85.25 178 TYR A N 1
ATOM 1392 C CA . TYR A 1 178 ? -7.294 -10.789 -13.574 1.00 85.25 178 TYR A CA 1
ATOM 1393 C C . TYR A 1 178 ? -7.133 -11.508 -12.228 1.00 85.25 178 TYR A C 1
ATOM 1395 O O . TYR A 1 178 ? -7.886 -11.234 -11.286 1.00 85.25 178 TYR A O 1
ATOM 1403 N N . PRO A 1 179 ? -6.209 -12.481 -12.128 1.00 87.25 179 PRO A N 1
ATOM 1404 C CA . PRO A 1 179 ? -5.985 -13.216 -10.890 1.00 87.25 179 PRO A CA 1
ATOM 1405 C C . PRO A 1 179 ? -5.479 -12.280 -9.787 1.00 87.25 179 PRO A C 1
ATOM 1407 O O . PRO A 1 179 ? -4.556 -11.490 -10.001 1.00 87.25 179 PRO A O 1
ATOM 1410 N N . MET A 1 180 ? -6.073 -12.388 -8.594 1.00 90.06 180 MET A N 1
ATOM 1411 C CA . MET A 1 180 ? -5.640 -11.626 -7.424 1.00 90.06 180 MET A CA 1
ATOM 1412 C C . MET A 1 180 ? -4.290 -12.154 -6.932 1.00 90.06 180 MET A C 1
ATOM 1414 O O . MET A 1 180 ? -4.195 -13.289 -6.471 1.00 90.06 180 MET A O 1
ATOM 1418 N N . GLN A 1 181 ? -3.253 -11.323 -7.039 1.00 90.62 181 GLN A N 1
ATOM 1419 C CA . GLN A 1 181 ? -1.874 -11.662 -6.655 1.00 90.62 181 GLN A CA 1
ATOM 1420 C C . GLN A 1 181 ? -1.478 -11.111 -5.279 1.00 90.62 181 GLN A C 1
ATOM 1422 O O . GLN A 1 181 ? -0.391 -11.412 -4.793 1.00 90.62 181 GLN A O 1
ATOM 1427 N N . PHE A 1 182 ? -2.333 -10.287 -4.671 1.00 92.81 182 PHE A N 1
ATOM 1428 C CA . PHE A 1 182 ? -2.053 -9.604 -3.412 1.00 92.81 182 PHE A CA 1
ATOM 1429 C C . PHE A 1 182 ? -2.900 -10.177 -2.275 1.00 92.81 182 PHE A C 1
ATOM 1431 O O . PHE A 1 182 ? -4.039 -10.589 -2.519 1.00 92.81 182 PHE A O 1
ATOM 1438 N N . PRO A 1 183 ? -2.396 -10.179 -1.029 1.00 90.94 183 PRO A N 1
ATOM 1439 C CA . PRO A 1 183 ? -3.168 -10.653 0.108 1.00 90.94 183 PRO A CA 1
ATOM 1440 C C . PRO A 1 183 ? -4.414 -9.791 0.336 1.00 90.94 183 PRO A C 1
ATOM 1442 O O . PRO A 1 183 ? -4.371 -8.565 0.212 1.00 90.94 183 PRO A O 1
ATOM 1445 N N . THR A 1 184 ? -5.517 -10.438 0.710 1.00 89.00 184 THR A N 1
ATOM 1446 C CA . THR A 1 184 ? -6.815 -9.789 0.965 1.00 89.00 184 THR A CA 1
ATOM 1447 C C . THR A 1 184 ? -7.230 -9.851 2.436 1.00 89.00 184 THR A C 1
ATOM 1449 O O . THR A 1 184 ? -8.282 -9.327 2.794 1.00 89.00 184 THR A O 1
ATOM 1452 N N . GLN A 1 185 ? -6.442 -10.495 3.302 1.00 83.75 185 GLN A N 1
ATOM 1453 C CA . GLN A 1 185 ? -6.698 -10.558 4.743 1.00 83.75 185 GLN A CA 1
ATOM 1454 C C . GLN A 1 185 ? -6.078 -9.361 5.467 1.00 83.75 185 GLN A C 1
ATOM 1456 O O . GLN A 1 185 ? -4.921 -9.008 5.224 1.00 83.75 185 GLN A O 1
ATOM 1461 N N . ARG A 1 186 ? -6.830 -8.741 6.385 1.00 80.12 186 ARG A N 1
ATOM 1462 C CA . ARG A 1 186 ? -6.301 -7.663 7.234 1.00 80.12 186 ARG A CA 1
ATOM 1463 C C . ARG A 1 186 ? -5.171 -8.181 8.115 1.00 80.12 186 ARG A C 1
ATOM 1465 O O . ARG A 1 186 ? -5.157 -9.348 8.496 1.00 80.12 186 ARG A O 1
ATOM 1472 N N . ARG A 1 187 ? -4.207 -7.303 8.396 1.00 77.38 187 ARG A N 1
ATOM 1473 C CA . ARG A 1 187 ? -3.203 -7.542 9.437 1.00 77.38 187 ARG A CA 1
ATOM 1474 C C . ARG A 1 187 ? -3.939 -7.689 10.759 1.00 77.38 187 ARG A C 1
ATOM 1476 O O . ARG A 1 187 ? -4.965 -7.034 10.939 1.00 77.38 187 ARG A O 1
ATOM 1483 N N . ALA A 1 188 ? -3.456 -8.571 11.630 1.00 67.25 188 ALA A N 1
ATOM 1484 C CA . ALA A 1 188 ? -3.995 -8.656 12.976 1.00 67.25 188 ALA A CA 1
ATOM 1485 C C . ALA A 1 188 ? -3.841 -7.261 13.583 1.00 67.25 188 ALA A C 1
ATOM 1487 O O . ALA A 1 188 ? -2.719 -6.767 13.712 1.00 67.25 188 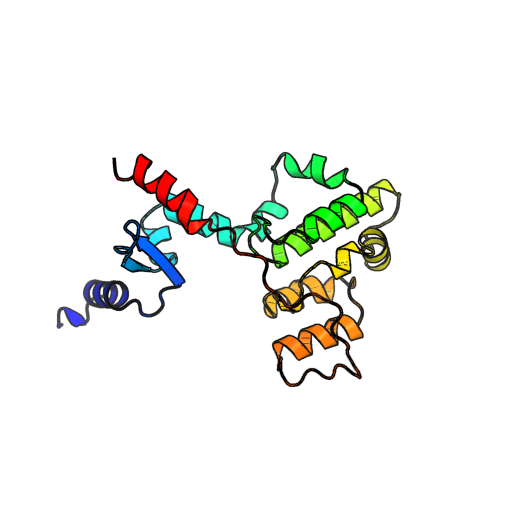ALA A O 1
ATOM 1488 N N . GLU A 1 189 ? -4.962 -6.601 13.871 1.00 49.91 189 GLU A N 1
ATOM 1489 C CA . GLU A 1 189 ? -4.940 -5.398 14.685 1.00 49.91 189 GLU A CA 1
ATOM 1490 C C . GLU A 1 189 ? -4.268 -5.834 15.983 1.00 49.91 189 GLU A C 1
ATOM 1492 O O . GLU A 1 189 ? -4.820 -6.620 16.751 1.00 49.91 189 GLU A O 1
ATOM 1497 N N . ALA A 1 190 ? -3.012 -5.426 16.186 1.00 41.72 190 ALA A N 1
ATOM 1498 C CA . ALA A 1 190 ? -2.465 -5.466 17.523 1.00 41.72 190 ALA A CA 1
ATOM 1499 C C . ALA A 1 190 ? -3.488 -4.713 18.375 1.00 41.72 190 ALA A C 1
ATOM 1501 O O . ALA A 1 190 ? -3.922 -3.635 17.965 1.00 41.72 190 ALA A O 1
ATOM 1502 N N . GLU A 1 191 ? -3.906 -5.306 19.491 1.00 39.25 191 GLU A N 1
ATOM 1503 C CA . GLU A 1 191 ? -4.773 -4.719 20.516 1.00 39.25 191 GLU A CA 1
ATOM 1504 C C . GLU A 1 191 ? -4.097 -3.465 21.111 1.00 39.25 191 GLU A C 1
ATOM 1506 O O . GLU A 1 191 ? -3.670 -3.417 22.264 1.00 39.25 191 GLU A O 1
ATOM 1511 N N . ILE A 1 192 ? -3.924 -2.442 20.280 1.00 40.19 192 ILE A N 1
ATOM 1512 C CA . ILE A 1 192 ? -3.351 -1.141 20.598 1.00 40.19 192 ILE A CA 1
ATOM 1513 C C . ILE A 1 192 ? -4.360 -0.391 21.464 1.00 40.19 192 ILE A C 1
ATOM 1515 O O . ILE A 1 192 ? -3.952 0.359 22.341 1.00 40.19 192 ILE A O 1
ATOM 1519 N N . GLU A 1 193 ? -5.660 -0.659 21.317 1.00 39.69 193 GLU A N 1
ATOM 1520 C CA . GLU A 1 193 ? -6.664 -0.125 22.234 1.00 39.69 193 GLU A CA 1
ATOM 1521 C C . GLU A 1 193 ? -6.464 -0.625 23.668 1.00 39.69 193 GLU A C 1
ATOM 1523 O O . GLU A 1 193 ? -6.455 0.204 24.568 1.00 39.69 193 GLU A O 1
ATOM 1528 N N . ALA A 1 194 ? -6.182 -1.911 23.902 1.00 33.81 194 ALA A N 1
ATOM 1529 C CA . ALA A 1 194 ? -6.089 -2.441 25.266 1.00 33.81 194 ALA A CA 1
ATOM 1530 C C . ALA A 1 194 ? -4.845 -1.939 26.026 1.00 33.81 194 ALA A C 1
ATOM 1532 O O . ALA A 1 194 ? -4.958 -1.395 27.121 1.00 33.81 194 ALA A O 1
ATOM 1533 N N . ARG A 1 195 ? -3.645 -2.037 25.430 1.00 38.62 195 ARG A N 1
ATOM 1534 C CA . ARG A 1 195 ? -2.402 -1.644 26.130 1.00 38.62 195 ARG A CA 1
ATOM 1535 C C . ARG A 1 195 ? -2.237 -0.137 26.319 1.00 38.62 195 ARG A C 1
ATOM 1537 O O . ARG A 1 195 ? -1.579 0.275 27.271 1.00 38.62 195 ARG A O 1
ATOM 1544 N N . TYR A 1 196 ? -2.788 0.681 25.420 1.00 41.84 196 TYR A N 1
ATOM 1545 C CA . TYR A 1 196 ? -2.743 2.136 25.575 1.00 41.84 196 TYR A CA 1
ATOM 1546 C C . TYR A 1 196 ? -3.883 2.660 26.457 1.00 41.84 196 TYR A C 1
ATOM 1548 O O . TYR A 1 196 ? -3.674 3.668 27.127 1.00 41.84 196 TYR A O 1
ATOM 1556 N N . GLN A 1 197 ? -5.039 1.983 26.528 1.00 39.75 197 GLN A N 1
ATOM 1557 C CA . GLN A 1 197 ? -6.080 2.302 27.516 1.00 39.75 197 GLN A CA 1
ATOM 1558 C C . GLN A 1 197 ? -5.567 2.101 28.948 1.00 39.75 197 GLN A C 1
ATOM 1560 O O . GLN A 1 197 ? -5.716 3.018 29.756 1.00 39.75 197 GLN A O 1
ATOM 1565 N N . ASP A 1 198 ? -4.859 1.001 29.229 1.00 39.28 198 ASP A N 1
ATOM 1566 C CA . ASP A 1 198 ? -4.250 0.753 30.549 1.00 39.28 198 ASP A CA 1
ATOM 1567 C C . ASP A 1 198 ? -3.222 1.833 30.931 1.00 39.28 198 ASP A C 1
ATOM 1569 O O . ASP A 1 198 ? -3.215 2.345 32.052 1.00 39.28 198 ASP A O 1
ATOM 1573 N N . TYR A 1 199 ? -2.377 2.243 29.977 1.00 39.75 199 TYR A N 1
ATOM 1574 C CA . TYR A 1 199 ? -1.358 3.278 30.199 1.00 39.75 199 TYR A CA 1
ATOM 1575 C C . TYR A 1 199 ? -1.960 4.682 30.398 1.00 39.75 199 TYR A C 1
ATOM 1577 O O . TYR A 1 199 ? -1.383 5.518 31.093 1.00 39.75 199 TYR A O 1
ATOM 1585 N N . MET A 1 200 ? -3.120 4.955 29.793 1.00 41.69 200 MET A N 1
ATOM 1586 C CA . MET A 1 200 ? -3.804 6.252 29.860 1.00 41.69 200 MET A CA 1
ATOM 1587 C C . MET A 1 200 ? -4.696 6.380 31.102 1.00 41.69 200 MET A C 1
ATOM 1589 O O . MET A 1 200 ? -4.757 7.465 31.684 1.00 41.69 200 MET A O 1
ATOM 1593 N N . PHE A 1 201 ? -5.325 5.292 31.565 1.00 42.69 201 PHE A N 1
ATOM 1594 C CA . PHE A 1 201 ? -6.052 5.277 32.843 1.00 42.69 201 PHE A CA 1
ATOM 1595 C C . PHE A 1 201 ? -5.124 5.575 34.025 1.00 42.69 201 PHE A C 1
ATOM 1597 O O . PHE A 1 201 ? -5.469 6.388 34.881 1.00 42.69 201 PHE A O 1
ATOM 1604 N N . ALA A 1 202 ? -3.917 5.004 34.024 1.00 44.22 202 ALA A N 1
ATOM 1605 C CA . ALA A 1 202 ? -2.935 5.201 35.090 1.00 44.22 202 ALA A CA 1
ATOM 1606 C C . ALA A 1 202 ? -2.351 6.629 35.172 1.00 44.22 202 ALA A C 1
ATOM 1608 O O . ALA A 1 202 ? -1.799 6.998 36.207 1.00 44.22 202 ALA A O 1
ATOM 1609 N N . HIS A 1 203 ? -2.440 7.435 34.105 1.00 36.78 203 HIS A N 1
ATOM 1610 C CA . HIS A 1 203 ? -1.768 8.742 34.032 1.00 36.78 203 HIS A CA 1
ATOM 1611 C C . HIS A 1 203 ? -2.673 9.955 33.800 1.00 36.78 203 HIS A C 1
ATOM 1613 O O . HIS A 1 203 ? -2.212 11.076 34.001 1.00 36.78 203 HIS A O 1
ATOM 1619 N N . ILE A 1 204 ? -3.927 9.772 33.380 1.00 38.38 204 ILE A N 1
ATOM 1620 C CA . ILE A 1 204 ? -4.859 10.889 33.135 1.00 38.38 204 ILE A CA 1
ATOM 1621 C C . ILE A 1 204 ? -5.999 10.930 34.160 1.00 38.38 204 ILE A C 1
ATOM 1623 O O . ILE A 1 204 ? -6.541 12.003 34.417 1.00 38.38 204 ILE A O 1
ATOM 1627 N N . PHE A 1 205 ? -6.352 9.789 34.761 1.00 36.19 205 PHE A N 1
ATOM 1628 C CA . PHE A 1 205 ? -7.441 9.683 35.741 1.00 36.19 205 PHE A CA 1
ATOM 1629 C C . PHE A 1 205 ? -6.964 9.364 37.175 1.00 36.19 205 PHE A C 1
ATOM 1631 O O . PHE A 1 205 ? -7.799 9.107 38.043 1.00 36.19 205 PHE A O 1
ATOM 1638 N N . SER A 1 206 ? -5.650 9.426 37.431 1.00 37.97 206 SER A N 1
ATOM 1639 C CA . SER A 1 206 ? -5.028 9.503 38.767 1.00 37.97 206 SER A CA 1
ATOM 1640 C C . SER A 1 206 ? -4.548 10.922 39.044 1.00 37.97 206 SER A C 1
ATOM 1642 O O . SER A 1 206 ? -4.465 11.254 40.247 1.00 37.97 206 SER A O 1
#

InterPro domains:
  IPR000210 BTB/POZ domain [PF00651] (14-60)
  IPR000210 BTB/POZ domain [PS50097] (21-56)
  IPR011333 SKP1/BTB/POZ domain superfamily [SSF54695] (5-58)
  IPR011705 BTB/Kelch-associated [PF07707] (73-148)
  IPR011705 BTB/Kelch-associated [SM00875] (46-150)